Protein AF-A0AAV2BES2-F1 (afdb_monomer)

Foldseek 3Di:
DPVPVVVLLPPFDADPDQAFQAWKWFDDDPDATFIWTFHACVLQQHPGAPVQWTWTQGFQVRDIDIGGSSRIGHCLRCVVSRVVPDDDPSRLRRVLVSLVSLCVLQVNDDDDSVVSVVCSVVSVPPGDPVSSVDNDDDPVSSVSSVVNNVQNVCPPDDPDCDPVNLQCLQVVLPQLVCCLVVVDPQAQAALQVSDNVADFPAAQLWWGHTHHPVQLVLCLVQCCCADLVRAGQAANRNSHGGDWDTQPDPPDRHTHDPSSCCRQANPVVSVVQVVDPNHHDPVRDPDCDHHNTGTDPCSLVSVVVSNDDPDDDDDCDDRPPPPDDDPDDDDDPDPPPVPPPVRDDD

pLDDT: mean 77.58, std 15.98, range [32.12, 96.06]

Secondary structure (DSSP, 8-state):
--TTHHHHTTSPPBPS---TT-EEEE--TTSPPEEEEEE-HHHHT-PPPPTTEEEEEETTT--EEEEEGGGEEETGGGHHHHHTT---HHHHHHHHHHHHHHHHHTT---SSHHHHHHHHHTTSTTS-HHHHT--PPPHHHHHHHHHHHHHHTTSSS-----HHHHHHHHHH-HHHHHHHTTSS-GGGSBTTT--SSS-EEEE-SSBS-EEEHHHHHHHHHHTT-B-TTSSBSS-TTT---SSEEE---TT---EEEHHHHHHHH-HHHHHHHHH-SS---TTTSS-S-BTTB-B-TTHHHHHHHHTS-TT--S--PPP------PPP----SS-S-TTSGGGS--

Organism: NCBI:txid280406

Solvent-accessible surface area (backbone atoms only — not comparable to full-atom values): 20446 Å² total; per-residue (Å²): 134,66,74,63,66,67,53,55,79,76,70,65,59,74,52,90,74,90,49,44,30,29,52,26,31,36,52,58,90,91,52,70,77,40,44,27,33,30,43,49,33,86,54,44,49,50,72,78,58,58,93,69,38,37,38,34,36,33,44,73,77,72,45,74,46,83,44,50,56,90,40,41,29,35,33,78,89,35,36,63,77,60,54,80,69,70,84,52,73,61,62,49,49,9,48,48,56,54,46,52,54,48,27,61,58,60,70,54,84,72,94,48,75,66,51,55,53,51,41,50,66,67,67,46,68,100,52,64,73,70,45,65,63,38,56,68,68,53,68,74,56,50,57,51,24,50,57,45,20,77,64,39,77,55,77,73,94,56,98,58,80,48,70,68,58,37,48,47,60,42,68,67,40,58,53,60,45,35,32,75,72,65,78,39,59,54,58,64,24,18,67,46,80,56,43,49,96,52,68,64,74,50,61,44,43,57,33,67,19,11,19,25,61,72,52,46,53,42,32,72,73,28,73,80,38,60,43,98,85,60,32,37,56,22,15,76,74,49,30,48,65,76,74,60,54,65,32,63,46,90,93,48,40,55,18,36,32,60,64,60,41,24,64,34,48,28,50,67,54,43,52,52,52,74,73,39,83,84,34,63,42,68,87,75,38,97,49,78,42,52,75,66,42,31,53,46,93,63,22,70,65,33,44,57,61,72,69,54,66,100,78,68,77,93,65,91,68,76,79,80,70,90,61,79,90,66,87,84,86,81,86,77,92,67,88,83,62,82,83,64,70,88,73,66,82,129

Sequence (346 aa):
MSSKKMKIDKCLKPLQQASAGTIVWGKLGSYQWWPGIIIRSTDCGQPEAKFGNLWLFWFGDHKISEISRKKIVGFTLNFLQMYDGISGKNLRKAVFEALEILACRCSYHFEKVEALISWAKTGFQDSDEALFSSTDMPTSVLKHLECLQNSSTKASDSDDVGSDSAIQIFNSNVPLKMVREGSLKIQDVCIACYENEVQIVDFHPLCNGGLCLECKERLQENMFAYGNDGKNMCCSICAKPGSLIICDSKNCHRSFCNYCIILLLGPDEKKKIIETNPWYCFFCSSNDGCGLLRIKKDWEDRIITFFQPSKVDELDLPILDFVVKKPLRVLSLFDGIGTDFNTLPH

Nearest PDB structures (foldseek):
  4qbr-assembly2_C  TM=9.464E-01  e=8.154E-13  Homo sapiens
  4qbq-assembly1_C  TM=9.511E-01  e=6.062E-12  Homo sapiens
  4qbs-assembly1_A  TM=9.551E-01  e=7.576E-12  Homo sapiens
  8eii-assembly1_B  TM=9.008E-01  e=2.536E-10  Homo sapiens
  8eii-assembly1_A  TM=7.723E-01  e=1.021E-09  Homo sapiens

InterPro domains:
  IPR000313 PWWP domain [PF00855] (21-100)
  IPR000313 PWWP domain [PS50812] (20-78)
  IPR000313 PWWP domain [SM00293] (18-76)
  IPR011011 Zinc finger, FYVE/PHD-type [SSF57903] (229-296)
  IPR013083 Zinc finger, RING/FYVE/PHD-type [G3DSA:3.30.40.10] (227-289)
  IPR025766 ADD domain [PS51533] (178-312)
  IPR040552 DNMT3, cysteine rich ADD domain, GATA1-like zinc finger [PF17980] (179-226)
  IPR049554 DNMT3, ADD domain, PHD zinc finger [PF21255] (235-284)
  IPR050390 DNA Cytosine-5 Methyltransferase [PTHR23068] (17-339)

Radius of gyration: 23.1 Å; Cα contacts (8 Å, |Δi|>4): 469; chains: 1; bounding box: 60×47×54 Å

Structure (mmCIF, N/CA/C/O backbone):
data_AF-A0AAV2BES2-F1
#
_entry.id   AF-A0AAV2BES2-F1
#
loop_
_atom_site.group_PDB
_atom_site.id
_atom_site.type_symbol
_atom_site.label_atom_id
_atom_site.label_alt_id
_atom_site.label_comp_id
_atom_site.label_asym_id
_atom_site.label_entity_id
_atom_site.label_seq_id
_atom_site.pdbx_PDB_ins_code
_atom_site.Cartn_x
_atom_site.Cartn_y
_atom_site.Cartn_z
_atom_site.occupancy
_atom_site.B_iso_or_equiv
_atom_site.auth_seq_id
_atom_site.auth_comp_id
_atom_site.auth_asym_id
_atom_site.auth_atom_id
_atom_site.pdbx_PDB_model_num
ATOM 1 N N . MET A 1 1 ? 3.441 -22.993 -29.302 1.00 37.59 1 MET A N 1
ATOM 2 C CA . MET A 1 1 ? 3.942 -21.958 -28.358 1.00 37.59 1 MET A CA 1
ATOM 3 C C . MET A 1 1 ? 5.119 -22.411 -27.464 1.00 37.59 1 MET A C 1
ATOM 5 O O . MET A 1 1 ? 5.525 -21.642 -26.603 1.00 37.59 1 MET A O 1
ATOM 9 N N . SER A 1 2 ? 5.738 -23.587 -27.682 1.00 43.66 2 SER A N 1
ATOM 10 C CA . SER A 1 2 ? 6.748 -24.154 -26.755 1.00 43.66 2 SER A CA 1
ATOM 11 C C . SER A 1 2 ? 8.222 -23.822 -27.095 1.00 43.66 2 SER A C 1
ATOM 13 O O . SER A 1 2 ? 9.042 -23.632 -26.203 1.00 43.66 2 SER A O 1
ATOM 15 N N . SER A 1 3 ? 8.583 -23.631 -28.373 1.00 32.12 3 SER A N 1
ATOM 16 C CA . SER A 1 3 ? 10.003 -23.494 -28.770 1.00 32.12 3 SER A CA 1
ATOM 17 C C . SER A 1 3 ? 10.650 -22.117 -28.559 1.00 32.12 3 SER A C 1
ATOM 19 O O . SER A 1 3 ? 11.875 -22.038 -28.555 1.00 32.12 3 SER A O 1
ATOM 21 N N . LYS A 1 4 ? 9.880 -21.027 -28.388 1.00 42.38 4 LYS A N 1
ATOM 22 C CA . LYS A 1 4 ? 10.446 -19.684 -28.119 1.00 42.38 4 LYS A CA 1
ATOM 23 C C . LYS A 1 4 ? 10.804 -19.488 -26.639 1.00 42.38 4 LYS A C 1
ATOM 25 O O . LYS A 1 4 ? 11.897 -19.015 -26.353 1.00 42.38 4 LYS A O 1
ATOM 30 N N . LYS A 1 5 ? 9.945 -19.935 -25.709 1.00 44.00 5 LYS A N 1
ATOM 31 C CA . LYS A 1 5 ? 10.203 -19.881 -24.253 1.00 44.00 5 LYS A CA 1
ATOM 32 C C . LYS A 1 5 ? 11.473 -20.649 -23.868 1.00 44.00 5 LYS A C 1
ATOM 34 O O . LYS A 1 5 ? 12.282 -20.140 -23.109 1.00 44.00 5 LYS A O 1
ATOM 39 N N . MET A 1 6 ? 11.687 -21.822 -24.468 1.00 34.09 6 MET A N 1
ATOM 40 C CA . MET A 1 6 ? 12.841 -22.683 -24.178 1.00 34.09 6 MET A CA 1
ATOM 41 C C . MET A 1 6 ? 14.177 -22.165 -24.753 1.00 34.09 6 MET A C 1
ATOM 43 O O . MET A 1 6 ? 15.237 -22.634 -24.347 1.00 34.09 6 MET A O 1
ATOM 47 N N . LYS A 1 7 ? 14.147 -21.213 -25.701 1.00 40.28 7 LYS A N 1
ATOM 48 C CA . LYS A 1 7 ? 15.356 -20.596 -26.279 1.00 40.28 7 LYS A CA 1
ATOM 49 C C . LYS A 1 7 ? 15.869 -19.398 -25.474 1.00 40.28 7 LYS A C 1
ATOM 51 O O . LYS A 1 7 ? 17.064 -19.140 -25.518 1.00 40.28 7 LYS A O 1
ATOM 56 N N . ILE A 1 8 ? 15.004 -18.695 -24.736 1.00 50.94 8 ILE A N 1
ATOM 57 C CA . ILE A 1 8 ? 15.392 -17.496 -23.970 1.00 50.94 8 ILE A CA 1
ATOM 58 C C . ILE A 1 8 ? 16.303 -17.871 -22.792 1.00 50.94 8 ILE A C 1
ATOM 60 O O . ILE A 1 8 ? 17.348 -17.253 -22.612 1.00 50.94 8 ILE A O 1
ATOM 64 N N . ASP A 1 9 ? 15.988 -18.949 -22.070 1.00 51.34 9 ASP A N 1
ATOM 65 C CA . ASP A 1 9 ? 16.745 -19.355 -20.876 1.00 51.34 9 ASP A CA 1
ATOM 66 C C . ASP A 1 9 ? 18.180 -19.858 -21.173 1.00 51.34 9 ASP A C 1
ATOM 68 O O . ASP A 1 9 ? 18.982 -19.983 -20.253 1.00 51.34 9 ASP A O 1
ATOM 72 N N . LYS A 1 10 ? 18.546 -20.126 -22.441 1.00 51.03 10 LYS A N 1
ATOM 73 C CA . LYS A 1 10 ? 19.882 -20.640 -22.824 1.00 51.03 10 LYS A CA 1
ATOM 74 C C . LYS A 1 10 ? 20.933 -19.567 -23.151 1.00 51.03 10 LYS A C 1
ATOM 76 O O . LYS A 1 10 ? 22.097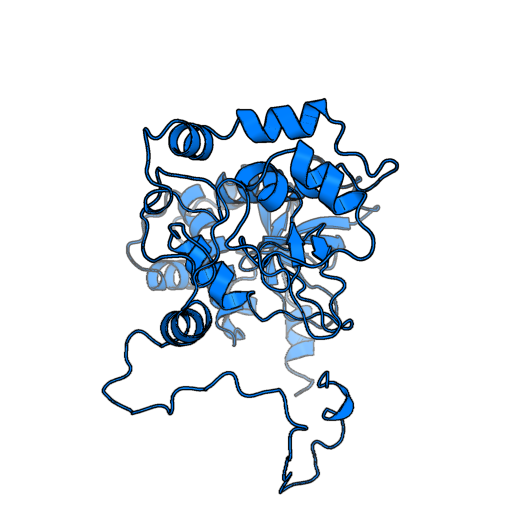 -19.925 -23.300 1.00 51.03 10 LYS A O 1
ATOM 81 N N . CYS A 1 11 ? 20.561 -18.289 -23.255 1.00 60.34 11 CYS A N 1
ATOM 82 C CA . CYS A 1 11 ? 21.488 -17.205 -23.631 1.00 60.34 11 CYS A CA 1
ATOM 83 C C . CYS A 1 11 ? 21.616 -16.083 -22.589 1.00 60.34 11 CYS A C 1
ATOM 85 O O . CYS A 1 11 ? 22.309 -15.102 -22.849 1.00 60.34 11 CYS A O 1
ATOM 87 N N . LEU A 1 12 ? 20.976 -16.218 -21.422 1.00 70.44 12 LEU A N 1
ATOM 88 C CA . LEU A 1 12 ? 21.045 -15.195 -20.382 1.00 70.44 12 LEU A CA 1
ATOM 89 C C . LEU A 1 12 ? 22.443 -15.149 -19.761 1.00 70.44 12 LEU A C 1
ATOM 91 O O . LEU A 1 12 ? 23.002 -16.175 -19.361 1.00 70.44 12 LEU A O 1
ATOM 95 N N . LYS A 1 13 ? 22.999 -13.943 -19.658 1.00 73.06 13 LYS A N 1
ATOM 96 C CA . LYS A 1 13 ? 24.305 -13.720 -19.038 1.00 73.06 13 LYS A CA 1
ATOM 97 C C . LYS A 1 13 ? 24.164 -13.804 -17.512 1.00 73.06 13 LYS A C 1
ATOM 99 O O . LYS A 1 13 ? 23.325 -13.083 -16.953 1.00 73.06 13 LYS A O 1
ATOM 104 N N . PRO A 1 14 ? 24.956 -14.658 -16.834 1.00 71.19 14 PRO A N 1
ATOM 105 C CA . PRO A 1 14 ? 24.901 -14.789 -15.386 1.00 71.19 14 PRO A CA 1
ATOM 106 C C . PRO A 1 14 ? 25.355 -13.495 -14.712 1.00 71.19 14 PRO A C 1
ATOM 108 O O . PRO A 1 14 ? 26.163 -12.737 -15.250 1.00 71.19 14 PRO A O 1
ATOM 111 N N . LEU A 1 15 ? 24.830 -13.250 -13.515 1.00 73.75 15 LEU A N 1
ATOM 112 C CA . LEU A 1 15 ? 25.245 -12.126 -12.688 1.00 73.75 15 LEU A CA 1
ATOM 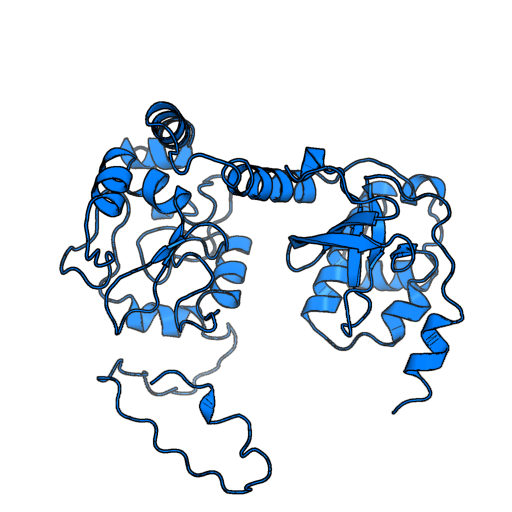113 C C . LEU A 1 15 ? 26.646 -12.398 -12.112 1.00 73.75 15 LEU A C 1
ATOM 115 O O . LEU A 1 15 ? 26.840 -13.409 -11.440 1.00 73.75 15 LEU A O 1
ATOM 119 N N . GLN A 1 16 ? 27.610 -11.512 -12.379 1.00 63.41 16 GLN A N 1
ATOM 120 C CA . GLN A 1 16 ? 28.998 -11.680 -11.919 1.00 63.41 16 GLN A CA 1
ATOM 121 C C . GLN A 1 16 ? 29.147 -11.439 -10.410 1.00 63.41 16 GLN A C 1
ATOM 123 O O . GLN A 1 16 ? 29.858 -12.182 -9.738 1.00 63.41 16 GLN A O 1
ATOM 128 N N . GLN A 1 17 ? 28.431 -10.450 -9.864 1.00 68.19 17 GLN A N 1
ATOM 129 C CA . GLN A 1 17 ? 28.417 -10.139 -8.437 1.00 68.19 17 GLN A CA 1
ATOM 130 C C . GLN A 1 17 ? 26.985 -9.849 -7.982 1.00 68.19 17 GLN A C 1
ATOM 132 O O . GLN A 1 17 ? 26.287 -9.028 -8.568 1.00 68.19 17 GLN A O 1
ATOM 137 N N . ALA A 1 18 ? 26.534 -10.574 -6.958 1.00 73.56 18 ALA A N 1
ATOM 138 C CA . ALA A 1 18 ? 25.181 -10.488 -6.418 1.00 73.56 18 ALA A CA 1
ATOM 139 C C . ALA A 1 18 ? 25.242 -9.947 -4.984 1.00 73.56 18 ALA A C 1
ATOM 141 O O . ALA A 1 18 ? 25.317 -10.729 -4.029 1.00 73.56 18 ALA A O 1
ATOM 142 N N . SER A 1 19 ? 25.275 -8.622 -4.850 1.00 83.00 19 SER A N 1
ATOM 143 C CA . SER A 1 19 ? 25.266 -7.901 -3.573 1.00 83.00 19 SER A CA 1
ATOM 144 C C . SER A 1 19 ? 23.930 -7.187 -3.365 1.00 83.00 19 SER A C 1
ATOM 146 O O . SER A 1 19 ? 23.157 -6.983 -4.299 1.00 83.00 19 SER A O 1
ATOM 148 N N . ALA A 1 20 ? 23.631 -6.825 -2.116 1.00 86.44 20 ALA A N 1
ATOM 149 C CA . ALA A 1 20 ? 22.490 -5.961 -1.836 1.00 86.44 20 ALA A CA 1
ATOM 150 C C . ALA A 1 20 ? 22.641 -4.625 -2.583 1.00 86.44 20 ALA A C 1
ATOM 152 O O . ALA A 1 20 ? 23.752 -4.108 -2.704 1.00 86.44 20 ALA A O 1
ATOM 153 N N . GLY A 1 21 ? 21.536 -4.107 -3.114 1.00 85.88 21 GLY A N 1
ATOM 154 C CA . GLY A 1 21 ? 21.512 -2.945 -4.000 1.00 85.88 21 GLY A CA 1
ATOM 155 C C . GLY A 1 21 ? 21.619 -3.286 -5.489 1.00 85.88 21 GLY A C 1
ATOM 156 O O . GLY A 1 21 ? 21.276 -2.451 -6.328 1.00 85.88 21 GLY A O 1
ATOM 157 N N . THR A 1 22 ? 22.020 -4.501 -5.873 1.00 89.81 22 THR A N 1
ATOM 158 C CA . THR A 1 22 ? 22.102 -4.861 -7.297 1.00 89.81 22 THR A CA 1
ATOM 159 C C . THR A 1 22 ? 20.713 -5.076 -7.902 1.00 89.81 22 THR A C 1
ATOM 161 O O . THR A 1 22 ? 19.907 -5.850 -7.379 1.00 89.81 22 THR A O 1
ATOM 164 N N . ILE A 1 23 ? 20.454 -4.423 -9.038 1.00 92.25 23 ILE A N 1
ATOM 165 C CA . ILE A 1 23 ? 19.215 -4.570 -9.813 1.00 92.25 23 ILE A CA 1
ATOM 166 C C . ILE A 1 23 ? 19.335 -5.767 -10.758 1.00 92.25 23 ILE A C 1
ATOM 168 O O . ILE A 1 23 ? 20.320 -5.927 -11.486 1.00 92.25 23 ILE A O 1
ATOM 172 N N . VAL A 1 24 ? 18.322 -6.628 -10.747 1.00 93.25 24 VAL A N 1
ATOM 173 C CA . VAL A 1 24 ? 18.349 -7.939 -11.399 1.00 93.25 24 VAL A CA 1
ATOM 174 C C . VAL A 1 24 ? 17.001 -8.306 -12.009 1.00 93.25 24 VAL A C 1
ATOM 176 O O . VAL A 1 24 ? 15.964 -7.742 -11.670 1.00 93.25 24 VAL A O 1
ATOM 179 N N . TRP A 1 25 ? 17.010 -9.312 -12.878 1.00 93.19 25 TRP A N 1
ATOM 180 C CA . TRP A 1 25 ? 15.812 -10.068 -13.227 1.00 93.19 25 TRP A CA 1
ATOM 181 C C . TRP A 1 25 ? 15.746 -11.331 -12.377 1.00 93.19 25 TRP A C 1
ATOM 183 O O . TRP A 1 25 ? 16.717 -12.087 -12.318 1.00 93.19 25 TRP A O 1
ATOM 193 N N . GLY A 1 26 ? 14.596 -11.586 -11.760 1.00 92.88 26 GLY A N 1
ATOM 194 C CA . GLY A 1 26 ? 14.311 -12.801 -11.004 1.00 92.88 26 GLY A CA 1
ATOM 195 C C . GLY A 1 26 ? 13.247 -13.668 -11.677 1.00 92.88 26 GLY A C 1
ATOM 196 O O . GLY A 1 26 ? 12.336 -13.170 -12.343 1.00 92.88 26 GLY A O 1
ATOM 197 N N . LYS A 1 27 ? 13.351 -14.985 -11.485 1.00 90.88 27 LYS A N 1
ATOM 198 C CA . LYS A 1 27 ? 12.388 -15.980 -11.974 1.00 90.88 27 LYS A CA 1
ATOM 199 C C . LYS A 1 27 ? 11.753 -16.745 -10.814 1.00 90.88 27 LYS A C 1
ATOM 201 O O . LYS A 1 27 ? 12.379 -17.634 -10.232 1.00 90.88 27 LYS A O 1
ATOM 206 N N . LEU A 1 28 ? 10.487 -16.460 -10.515 1.00 85.19 28 LEU A N 1
ATOM 207 C CA . LEU A 1 28 ? 9.720 -17.194 -9.505 1.00 85.19 28 LEU A CA 1
ATOM 208 C C . LEU A 1 28 ? 8.770 -18.197 -10.178 1.00 85.19 28 LEU A C 1
ATOM 210 O O . LEU A 1 28 ? 7.949 -17.823 -11.006 1.00 85.19 28 LEU A O 1
ATOM 214 N N . GLY A 1 29 ? 8.882 -19.485 -9.840 1.00 81.56 29 GLY A N 1
ATOM 215 C CA . GLY A 1 29 ? 8.001 -20.537 -10.370 1.00 81.56 29 GLY A CA 1
ATOM 216 C C . GLY A 1 29 ? 7.871 -20.547 -11.903 1.00 81.56 29 GLY A C 1
ATOM 217 O O . GLY A 1 29 ? 8.870 -20.525 -12.625 1.00 81.56 29 GLY A O 1
ATOM 218 N N . SER A 1 30 ? 6.627 -20.600 -12.387 1.00 78.06 30 SER A N 1
ATOM 219 C CA . SER A 1 30 ? 6.257 -20.552 -13.811 1.00 78.06 30 SER A CA 1
ATOM 220 C C . SER A 1 30 ? 5.993 -19.133 -14.335 1.00 78.06 30 SER A C 1
ATOM 222 O O . SER A 1 30 ? 5.745 -18.967 -15.536 1.00 78.06 30 SER A O 1
ATOM 224 N N . TYR A 1 31 ? 6.069 -18.114 -13.469 1.00 79.19 31 TYR A N 1
ATOM 225 C CA . TYR A 1 31 ? 5.851 -16.716 -13.836 1.00 79.19 31 TYR A CA 1
ATOM 226 C C . TYR A 1 31 ? 6.923 -16.223 -14.814 1.00 79.19 31 TYR A C 1
ATOM 228 O O . TYR A 1 31 ? 7.985 -16.829 -14.980 1.00 79.19 31 TYR A O 1
ATOM 236 N N . GLN A 1 32 ? 6.638 -15.133 -15.525 1.00 86.50 32 GLN A N 1
ATOM 237 C CA . GLN A 1 32 ? 7.628 -14.475 -16.381 1.00 86.50 32 GLN A CA 1
ATOM 238 C C . GLN A 1 32 ? 8.793 -13.905 -15.558 1.00 86.50 32 GLN A C 1
ATOM 240 O O . GLN A 1 32 ? 8.680 -13.750 -14.345 1.00 86.50 32 GLN A O 1
ATOM 245 N N . TRP A 1 33 ? 9.924 -13.643 -16.215 1.00 90.56 33 TRP A N 1
ATOM 246 C CA . TRP A 1 33 ? 11.032 -12.937 -15.572 1.00 90.56 33 TRP A CA 1
ATOM 247 C C . TRP A 1 33 ? 10.566 -11.537 -15.157 1.00 90.56 33 TRP A C 1
ATOM 249 O O . TRP A 1 33 ? 9.878 -10.866 -15.928 1.00 90.56 33 TRP A O 1
ATOM 259 N N . TRP A 1 34 ? 10.908 -11.128 -13.939 1.00 93.00 34 TRP A N 1
ATOM 260 C CA . TRP A 1 34 ? 10.429 -9.884 -13.337 1.00 93.00 34 TRP A CA 1
ATOM 261 C C . TRP A 1 34 ? 11.596 -9.093 -12.737 1.00 93.00 34 TRP A C 1
ATOM 263 O O . TRP A 1 34 ? 12.533 -9.721 -12.234 1.00 93.00 34 TRP A O 1
ATOM 273 N N . PRO A 1 35 ? 11.602 -7.752 -12.811 1.00 94.56 35 PRO A N 1
ATOM 274 C CA . PRO A 1 35 ? 12.710 -6.968 -12.293 1.00 94.56 35 PRO A CA 1
ATOM 275 C C . PRO A 1 35 ? 12.615 -6.790 -10.774 1.00 94.56 35 PRO A C 1
ATOM 277 O O . PRO A 1 35 ? 11.530 -6.677 -10.201 1.00 94.56 35 PRO A O 1
ATOM 280 N N . GLY A 1 36 ? 13.764 -6.750 -10.115 1.00 95.00 36 GLY A N 1
ATOM 281 C CA . GLY A 1 36 ? 13.856 -6.541 -8.678 1.00 95.00 36 GLY A CA 1
ATOM 282 C C . GLY A 1 36 ? 15.236 -6.063 -8.251 1.00 95.00 36 GLY A C 1
ATOM 283 O O . GLY A 1 36 ? 16.149 -5.945 -9.070 1.00 95.00 36 GLY A O 1
ATOM 284 N N . ILE A 1 37 ? 15.391 -5.814 -6.958 1.00 93.62 37 ILE A N 1
ATOM 285 C CA . ILE A 1 37 ? 16.652 -5.414 -6.332 1.00 93.62 37 ILE A CA 1
ATOM 286 C C . ILE A 1 37 ? 16.985 -6.365 -5.190 1.00 93.62 37 ILE A C 1
ATOM 288 O O . ILE A 1 37 ? 16.116 -6.750 -4.403 1.00 93.62 37 ILE A O 1
ATOM 292 N N . ILE A 1 38 ? 18.241 -6.803 -5.132 1.00 92.56 38 ILE A N 1
ATOM 293 C CA . ILE A 1 38 ? 18.718 -7.682 -4.063 1.00 92.56 38 ILE A CA 1
ATOM 294 C C . ILE A 1 38 ? 18.757 -6.875 -2.765 1.00 92.56 38 ILE A C 1
ATOM 296 O O . ILE A 1 38 ? 19.278 -5.761 -2.738 1.00 92.56 38 ILE A O 1
ATOM 300 N N . ILE A 1 39 ? 18.246 -7.455 -1.686 1.00 91.88 39 ILE A N 1
ATOM 301 C CA . ILE A 1 39 ? 18.193 -6.834 -0.357 1.00 91.88 39 ILE A CA 1
ATOM 302 C C . ILE A 1 39 ? 18.870 -7.743 0.670 1.00 91.88 39 ILE A C 1
ATOM 304 O O . ILE A 1 39 ? 19.023 -8.950 0.440 1.00 91.88 39 ILE A O 1
ATOM 308 N N . ARG A 1 40 ? 19.283 -7.191 1.813 1.00 82.69 40 ARG A N 1
ATOM 309 C CA . ARG A 1 40 ? 19.752 -8.004 2.942 1.00 82.69 40 ARG A CA 1
ATOM 310 C C . ARG A 1 40 ? 18.562 -8.517 3.748 1.00 82.69 40 ARG A C 1
ATOM 312 O O . ARG A 1 40 ? 17.515 -7.879 3.808 1.00 82.69 40 ARG A O 1
ATOM 319 N N . SER A 1 41 ? 18.759 -9.638 4.438 1.00 77.38 41 SER A N 1
ATOM 320 C CA . SER A 1 41 ? 17.816 -10.139 5.449 1.00 77.38 41 SER A CA 1
ATOM 321 C C . SER A 1 41 ? 17.526 -9.082 6.523 1.00 77.38 41 SER A C 1
ATOM 323 O O . SER A 1 41 ? 16.377 -8.882 6.910 1.00 77.38 41 SER A O 1
ATOM 325 N N . THR A 1 42 ? 18.558 -8.331 6.923 1.00 77.19 42 THR A N 1
ATOM 326 C CA . THR A 1 42 ? 18.474 -7.201 7.859 1.00 77.19 42 THR A CA 1
ATOM 327 C C . THR A 1 42 ? 17.706 -6.005 7.327 1.00 77.19 42 THR A C 1
ATOM 329 O O . THR A 1 42 ? 17.335 -5.164 8.131 1.00 77.19 42 THR A O 1
ATOM 332 N N . ASP A 1 43 ? 17.485 -5.901 6.014 1.00 76.25 43 ASP A N 1
ATOM 333 C CA . ASP A 1 43 ? 16.724 -4.800 5.422 1.00 76.25 43 ASP A CA 1
ATOM 334 C C . ASP A 1 43 ? 15.227 -5.145 5.412 1.00 76.25 43 ASP A C 1
ATOM 336 O O . ASP A 1 43 ? 14.398 -4.268 5.592 1.00 76.25 43 ASP A O 1
ATOM 340 N N . CYS A 1 44 ? 14.849 -6.427 5.312 1.00 73.50 44 CYS A N 1
ATOM 341 C CA . CYS A 1 44 ? 13.448 -6.878 5.321 1.00 73.50 44 CYS A CA 1
ATOM 342 C C . CYS A 1 44 ? 12.982 -7.568 6.611 1.00 73.50 44 CYS A C 1
ATOM 344 O O . CYS A 1 44 ? 11.813 -7.942 6.708 1.00 73.50 44 CYS A O 1
ATOM 346 N N . GLY A 1 45 ? 13.857 -7.712 7.613 1.00 71.44 45 GLY A N 1
ATOM 347 C CA . GLY A 1 45 ? 13.495 -8.267 8.925 1.00 71.44 45 GLY A CA 1
ATOM 348 C C . GLY A 1 45 ? 13.174 -9.755 8.844 1.00 71.44 45 GLY A C 1
ATOM 349 O O . GLY A 1 45 ? 12.340 -10.260 9.590 1.00 71.44 45 GLY A O 1
ATOM 350 N N . GLN A 1 46 ? 13.800 -10.432 7.885 1.00 76.38 46 GLN A N 1
ATOM 351 C CA . GLN A 1 46 ? 13.660 -11.857 7.632 1.00 76.38 46 GLN A CA 1
ATOM 352 C C . GLN A 1 46 ? 14.901 -12.600 8.143 1.00 76.38 46 GLN A C 1
ATOM 354 O O . GLN A 1 46 ? 15.960 -11.983 8.293 1.00 76.38 46 GLN A O 1
ATOM 359 N N . PRO A 1 47 ? 14.824 -13.920 8.384 1.00 73.88 47 PRO A N 1
ATOM 360 C CA . PRO A 1 47 ? 16.010 -14.717 8.670 1.00 73.88 47 PRO A CA 1
ATOM 361 C C . PRO A 1 47 ? 16.997 -14.693 7.494 1.00 73.88 47 PRO A C 1
ATOM 363 O O . PRO A 1 47 ? 16.657 -14.337 6.358 1.00 73.88 47 PRO A O 1
ATOM 366 N N . GLU A 1 48 ? 18.242 -15.090 7.761 1.00 75.56 48 GLU A N 1
ATOM 367 C CA . GLU A 1 48 ? 19.225 -15.280 6.697 1.00 75.56 48 GLU A CA 1
ATOM 368 C C . GLU A 1 48 ? 18.674 -16.222 5.621 1.00 75.56 48 GLU A C 1
ATOM 370 O O . GLU A 1 48 ? 18.061 -17.251 5.913 1.00 75.56 48 GLU A O 1
ATOM 375 N N . ALA A 1 49 ? 18.869 -15.842 4.356 1.00 79.00 49 ALA A N 1
ATOM 376 C CA . ALA A 1 49 ? 18.437 -16.665 3.238 1.00 79.00 49 ALA A CA 1
ATOM 377 C C . ALA A 1 49 ? 19.147 -18.025 3.286 1.00 79.00 49 ALA A C 1
ATOM 379 O O . ALA A 1 49 ? 20.317 -18.120 3.673 1.00 79.00 49 ALA A O 1
ATOM 380 N N . LYS A 1 50 ? 18.465 -19.084 2.840 1.00 77.81 50 LYS A N 1
ATOM 381 C CA . LYS A 1 50 ? 19.054 -20.425 2.787 1.00 77.81 50 LYS A CA 1
ATOM 382 C C . LYS A 1 50 ? 20.304 -20.412 1.917 1.00 77.81 50 LYS A C 1
ATOM 384 O O . LYS A 1 50 ? 20.444 -19.611 0.991 1.00 77.81 50 LYS A O 1
ATOM 389 N N . PHE A 1 51 ? 21.205 -21.354 2.179 1.00 72.31 51 PHE A N 1
ATOM 390 C CA . PHE A 1 51 ? 22.439 -21.478 1.414 1.00 72.31 51 PHE A CA 1
ATOM 391 C C . PHE A 1 51 ? 22.164 -21.515 -0.102 1.00 72.31 51 PHE A C 1
ATOM 393 O O . PHE A 1 51 ? 21.398 -22.342 -0.596 1.00 72.31 51 PHE A O 1
ATOM 400 N N . GLY A 1 52 ? 22.788 -20.595 -0.844 1.00 73.81 52 GLY A N 1
ATOM 401 C CA . GLY A 1 52 ? 22.595 -20.448 -2.292 1.00 73.81 52 GLY A CA 1
ATOM 402 C C . GLY A 1 52 ? 21.386 -19.601 -2.723 1.00 73.81 52 GLY A C 1
ATOM 403 O O . GLY A 1 52 ? 21.191 -19.411 -3.930 1.00 73.81 52 GLY A O 1
ATOM 404 N N . ASN A 1 53 ? 20.622 -19.050 -1.778 1.00 84.69 53 ASN A N 1
ATOM 405 C CA . ASN A 1 53 ? 19.520 -18.122 -2.020 1.00 84.69 53 ASN A CA 1
ATOM 406 C C . ASN A 1 53 ? 19.881 -16.682 -1.621 1.00 84.69 53 ASN A C 1
ATOM 408 O O . ASN A 1 53 ? 20.952 -16.410 -1.069 1.00 84.69 53 ASN A O 1
ATOM 412 N N . LEU A 1 54 ? 18.991 -15.760 -1.981 1.00 89.06 54 LEU A N 1
ATOM 413 C CA . LEU A 1 54 ? 19.035 -14.331 -1.693 1.00 89.06 54 LEU A CA 1
ATOM 414 C C . LEU A 1 54 ? 17.616 -13.810 -1.455 1.00 89.06 54 LEU A C 1
ATOM 416 O O . LEU A 1 54 ? 16.652 -14.374 -1.978 1.00 89.06 54 LEU A O 1
ATOM 420 N N . TRP A 1 55 ? 17.507 -12.706 -0.723 1.00 91.00 55 TRP A N 1
ATOM 421 C CA . TRP A 1 55 ? 16.273 -11.936 -0.641 1.00 91.00 55 TRP A CA 1
ATOM 422 C C . TRP A 1 55 ? 16.192 -10.953 -1.806 1.00 91.00 55 TRP A C 1
ATOM 424 O O . TRP A 1 55 ? 17.157 -10.250 -2.117 1.00 91.00 55 TRP A O 1
ATOM 434 N N . LEU A 1 56 ? 15.033 -10.921 -2.456 1.00 93.81 56 LEU A N 1
ATOM 435 C CA . LEU A 1 56 ? 14.758 -10.053 -3.590 1.00 93.81 56 LEU A CA 1
ATOM 436 C C . LEU A 1 56 ? 13.499 -9.235 -3.313 1.00 93.81 56 LEU A C 1
ATOM 438 O O . LEU A 1 56 ? 12.465 -9.808 -2.972 1.00 93.81 56 LEU A O 1
ATOM 442 N N . PHE A 1 57 ? 13.597 -7.920 -3.481 1.00 93.62 57 PHE A N 1
ATOM 443 C CA . PHE A 1 57 ? 12.457 -7.010 -3.536 1.00 93.62 57 PHE A CA 1
ATOM 444 C C . PHE A 1 57 ? 12.010 -6.857 -4.991 1.00 93.62 57 PHE A C 1
ATOM 446 O O . PHE A 1 57 ? 12.833 -6.558 -5.859 1.00 93.62 57 PHE A O 1
ATOM 453 N N . TRP A 1 58 ? 10.729 -7.076 -5.266 1.00 93.69 58 TRP A N 1
ATOM 454 C CA . TRP A 1 58 ? 10.155 -6.991 -6.606 1.00 93.69 58 TRP A CA 1
ATOM 455 C C . TRP A 1 58 ? 9.637 -5.582 -6.885 1.00 93.69 58 TRP A C 1
ATOM 457 O O . TRP A 1 58 ? 8.878 -5.017 -6.099 1.00 93.69 58 TRP A O 1
ATOM 467 N N . PHE A 1 59 ? 10.024 -5.019 -8.028 1.00 91.06 59 PHE A N 1
ATOM 468 C CA . PHE A 1 59 ? 9.504 -3.721 -8.450 1.00 91.06 59 PHE A CA 1
ATOM 469 C C . PHE A 1 59 ? 8.049 -3.827 -8.916 1.00 91.06 59 PHE A C 1
ATOM 471 O O . PHE A 1 59 ? 7.605 -4.875 -9.398 1.00 91.06 59 PHE A O 1
ATOM 478 N N . GLY A 1 60 ? 7.302 -2.736 -8.791 1.00 86.69 60 GLY A N 1
ATOM 479 C CA . GLY A 1 60 ? 5.893 -2.628 -9.160 1.00 86.69 60 GLY A CA 1
ATOM 480 C C . GLY A 1 60 ? 4.903 -3.100 -8.093 1.00 86.69 60 GLY A C 1
ATOM 481 O O . GLY A 1 60 ? 3.917 -2.408 -7.875 1.00 86.69 60 GLY A O 1
ATOM 482 N N . ASP A 1 61 ? 5.129 -4.246 -7.438 1.00 80.19 61 ASP A N 1
ATOM 483 C CA . ASP A 1 61 ? 4.241 -4.743 -6.364 1.00 80.19 61 ASP A CA 1
ATOM 484 C C . ASP A 1 61 ? 4.872 -4.729 -4.963 1.00 80.19 61 ASP A C 1
ATOM 486 O O . ASP A 1 61 ? 4.187 -5.007 -3.975 1.00 80.19 61 ASP A O 1
ATOM 490 N N . HIS A 1 62 ? 6.163 -4.390 -4.881 1.00 86.31 62 HIS A N 1
ATOM 491 C CA . HIS A 1 62 ? 6.923 -4.150 -3.650 1.00 86.31 62 HIS A CA 1
ATOM 492 C C . HIS A 1 62 ? 6.915 -5.321 -2.667 1.00 86.31 62 HIS A C 1
ATOM 494 O O . HIS A 1 62 ? 7.108 -5.151 -1.459 1.00 86.31 62 HIS A O 1
ATOM 500 N N . LYS A 1 63 ? 6.709 -6.537 -3.180 1.00 88.12 63 LYS A N 1
ATOM 501 C CA . LYS A 1 63 ? 6.817 -7.767 -2.395 1.00 88.12 63 LYS A CA 1
ATOM 502 C C . LYS A 1 63 ? 8.270 -8.183 -2.249 1.00 88.12 63 LYS A C 1
ATOM 504 O O . LYS A 1 63 ? 9.124 -7.848 -3.065 1.00 88.12 63 LYS A O 1
ATOM 509 N N . ILE A 1 64 ? 8.535 -9.002 -1.239 1.00 89.88 64 ILE A N 1
ATOM 510 C CA . ILE A 1 64 ? 9.832 -9.651 -1.048 1.00 89.88 64 ILE A CA 1
ATOM 511 C C . ILE A 1 64 ? 9.707 -11.159 -1.241 1.00 89.88 64 ILE A C 1
ATOM 513 O O . ILE A 1 64 ? 8.668 -11.760 -0.963 1.00 89.88 64 ILE A O 1
ATOM 517 N N . SER A 1 65 ? 10.754 -11.801 -1.742 1.00 89.75 65 SER A N 1
ATOM 518 C CA . SER A 1 65 ? 10.808 -13.260 -1.844 1.00 89.75 65 SER A CA 1
ATOM 519 C C . SER A 1 65 ? 12.226 -13.774 -1.671 1.00 89.75 65 SER A C 1
ATOM 521 O O . SER A 1 65 ? 13.185 -13.160 -2.137 1.00 89.75 65 SER A O 1
ATOM 523 N N . GLU A 1 66 ? 12.344 -14.942 -1.048 1.00 90.94 66 GLU A N 1
ATOM 524 C CA . GLU A 1 66 ? 13.582 -15.707 -1.047 1.00 90.94 66 GLU A CA 1
ATOM 525 C C . GLU A 1 66 ? 13.704 -16.459 -2.383 1.00 90.94 66 GLU A C 1
ATOM 527 O O . GLU A 1 66 ? 12.819 -17.230 -2.768 1.00 90.94 66 GLU A O 1
ATOM 532 N N . ILE A 1 67 ? 14.792 -16.236 -3.119 1.00 89.44 67 ILE A N 1
ATOM 533 C CA . ILE A 1 67 ? 14.998 -16.796 -4.458 1.00 89.44 67 ILE A CA 1
ATOM 534 C C . ILE A 1 67 ? 16.414 -17.356 -4.618 1.00 89.44 67 ILE A C 1
ATOM 536 O O . ILE A 1 67 ? 17.395 -16.822 -4.105 1.00 89.44 67 ILE A O 1
ATOM 540 N N . SER A 1 68 ? 16.535 -18.459 -5.358 1.00 85.75 68 SER A N 1
ATOM 541 C CA . SER A 1 68 ? 17.833 -19.065 -5.663 1.00 85.75 68 SER A CA 1
ATOM 542 C C . SER A 1 68 ? 18.663 -18.182 -6.585 1.00 85.75 68 SER A C 1
ATOM 544 O O . SER A 1 68 ? 18.161 -17.722 -7.610 1.00 85.75 68 SER A O 1
ATOM 546 N N . ARG A 1 69 ? 19.967 -18.054 -6.302 1.00 84.75 69 ARG A N 1
ATOM 547 C CA . ARG A 1 69 ? 20.928 -17.327 -7.157 1.00 84.75 69 ARG A CA 1
ATOM 548 C C . ARG A 1 69 ? 20.940 -17.824 -8.606 1.00 84.75 69 ARG A C 1
ATOM 550 O O . ARG A 1 69 ? 21.204 -17.052 -9.514 1.00 84.75 69 ARG A O 1
ATOM 557 N N . LYS A 1 70 ? 20.593 -19.097 -8.839 1.00 85.75 70 LYS A N 1
ATOM 558 C CA . LYS A 1 70 ? 20.475 -19.695 -10.184 1.00 85.75 70 LYS A CA 1
ATOM 559 C C . LYS A 1 70 ? 19.294 -19.151 -10.997 1.00 85.75 70 LYS A C 1
ATOM 561 O O . LYS A 1 70 ? 19.238 -19.360 -12.202 1.00 85.75 70 LYS A O 1
ATOM 566 N N . LYS A 1 71 ? 18.328 -18.510 -10.336 1.00 89.44 71 LYS A N 1
ATOM 567 C CA . LYS A 1 71 ? 17.112 -17.934 -10.927 1.00 89.44 71 LYS A CA 1
ATOM 568 C C . LYS A 1 71 ? 17.177 -16.407 -11.002 1.00 89.44 71 LYS A C 1
ATOM 570 O O . LYS A 1 71 ? 16.137 -15.756 -11.073 1.00 89.44 71 LYS A O 1
ATOM 575 N N . ILE A 1 72 ? 18.386 -15.852 -10.948 1.00 90.62 72 ILE A N 1
ATOM 576 C CA . ILE A 1 72 ? 18.654 -14.420 -11.003 1.00 90.62 72 ILE A CA 1
ATOM 577 C C . ILE A 1 72 ? 19.670 -14.157 -12.111 1.00 90.62 72 ILE A C 1
ATOM 579 O O . ILE A 1 72 ? 20.663 -14.876 -12.229 1.00 90.62 72 ILE A O 1
ATOM 583 N N . VAL A 1 73 ? 19.435 -13.119 -12.909 1.00 90.94 73 VAL A N 1
ATOM 584 C CA . VAL A 1 73 ? 20.368 -12.656 -13.946 1.00 90.94 73 VAL A CA 1
ATOM 585 C C . VAL A 1 73 ? 20.486 -11.134 -13.913 1.00 90.94 73 VAL A C 1
ATOM 587 O O . VAL A 1 73 ? 19.580 -10.448 -13.442 1.00 90.94 73 VAL A O 1
ATOM 590 N N . GLY A 1 74 ? 21.608 -10.589 -14.389 1.00 89.44 74 GLY A N 1
ATOM 591 C CA . GLY A 1 74 ? 21.848 -9.141 -14.356 1.00 89.44 74 GLY A CA 1
ATOM 592 C C . GLY A 1 74 ? 20.820 -8.362 -15.175 1.00 89.44 74 GLY A C 1
ATOM 593 O O . GLY A 1 74 ? 20.439 -8.805 -16.263 1.00 89.44 74 GLY A O 1
ATOM 594 N N . PHE A 1 75 ? 20.364 -7.218 -14.659 1.00 91.25 75 PHE A N 1
ATOM 595 C CA . PHE A 1 75 ? 19.301 -6.449 -15.303 1.00 91.25 75 PHE A CA 1
ATOM 596 C C . PHE A 1 75 ? 19.724 -5.834 -16.636 1.00 91.25 75 PHE A C 1
ATOM 598 O O . PHE A 1 75 ? 19.102 -6.115 -17.661 1.00 91.25 75 PHE A O 1
ATOM 605 N N . THR A 1 76 ? 20.803 -5.049 -16.626 1.00 88.19 76 THR A N 1
ATOM 606 C CA . THR A 1 76 ? 21.296 -4.291 -17.787 1.00 88.19 76 THR A CA 1
ATOM 607 C C . THR A 1 76 ? 21.735 -5.217 -18.921 1.00 88.19 76 THR A C 1
ATOM 609 O O . THR A 1 76 ? 21.245 -5.109 -20.043 1.00 88.19 76 THR A O 1
ATOM 612 N N . LEU A 1 77 ? 22.563 -6.218 -18.600 1.00 84.69 77 LEU A N 1
ATOM 613 C CA . LEU A 1 77 ? 23.114 -7.195 -19.548 1.00 84.69 77 LEU A CA 1
ATOM 614 C C . LEU A 1 77 ? 22.057 -7.993 -20.319 1.00 84.69 77 LEU A C 1
ATOM 616 O O . LEU A 1 77 ? 22.328 -8.456 -21.426 1.00 84.69 77 LEU A O 1
ATOM 620 N N . ASN A 1 78 ? 20.882 -8.191 -19.721 1.00 88.44 78 ASN A N 1
ATOM 621 C CA . ASN A 1 78 ? 19.807 -8.999 -20.291 1.00 88.44 78 ASN A CA 1
ATOM 622 C C . ASN A 1 78 ? 18.581 -8.154 -20.678 1.00 88.44 78 ASN A C 1
ATOM 624 O O . ASN A 1 78 ? 17.565 -8.720 -21.081 1.00 88.44 78 ASN A O 1
ATOM 628 N N . PHE A 1 79 ? 18.659 -6.818 -20.583 1.00 89.62 79 PHE A N 1
ATOM 629 C CA . PHE A 1 79 ? 17.506 -5.929 -20.747 1.00 89.62 79 PHE A CA 1
ATOM 630 C C . PHE A 1 79 ? 16.795 -6.137 -22.084 1.00 89.62 79 PHE A C 1
ATOM 632 O O . PHE A 1 79 ? 15.602 -6.417 -22.096 1.00 89.62 79 PHE A O 1
ATOM 639 N N . LEU A 1 80 ? 17.522 -6.077 -23.206 1.00 86.38 80 LEU A N 1
ATOM 640 C CA . LEU A 1 80 ? 16.940 -6.242 -24.543 1.00 86.38 80 LEU A CA 1
ATOM 641 C C . LEU A 1 80 ? 16.202 -7.576 -24.693 1.00 86.38 80 LEU A C 1
ATOM 643 O O . LEU A 1 80 ? 15.078 -7.614 -25.186 1.00 86.38 80 LEU A O 1
ATOM 647 N N . GLN A 1 81 ? 16.811 -8.663 -24.215 1.00 84.62 81 GLN A N 1
ATOM 648 C CA . GLN A 1 81 ? 16.240 -10.002 -24.316 1.00 84.62 81 GLN A CA 1
ATOM 649 C C . GLN A 1 81 ? 14.982 -10.166 -23.449 1.00 84.62 81 GLN A C 1
ATOM 651 O O . GLN A 1 81 ? 14.051 -10.869 -23.844 1.00 84.62 81 GLN A O 1
ATOM 656 N N . MET A 1 82 ? 14.951 -9.531 -22.276 1.00 84.69 82 MET A N 1
ATOM 657 C CA . MET A 1 82 ? 13.810 -9.591 -21.361 1.00 84.69 82 MET A CA 1
ATOM 658 C C . MET A 1 82 ? 12.686 -8.638 -21.769 1.00 84.69 82 MET A C 1
ATOM 660 O O . MET A 1 82 ? 11.514 -8.976 -21.610 1.00 84.69 82 MET A O 1
ATOM 664 N N . TYR A 1 83 ? 13.028 -7.470 -22.316 1.00 84.06 83 TYR A N 1
ATOM 665 C CA . TYR A 1 83 ? 12.082 -6.407 -22.645 1.00 84.06 83 TYR A CA 1
ATOM 666 C C . TYR A 1 83 ? 11.273 -6.683 -23.919 1.00 84.06 83 TYR A C 1
ATOM 668 O O . TYR A 1 83 ? 10.082 -6.372 -23.965 1.00 84.06 83 TYR A O 1
ATOM 676 N N . ASP A 1 84 ? 11.879 -7.315 -24.930 1.00 75.69 84 ASP A N 1
ATOM 677 C CA . ASP A 1 84 ? 11.256 -7.566 -26.244 1.00 75.69 84 ASP A CA 1
ATOM 678 C C . ASP A 1 84 ? 10.005 -8.477 -26.175 1.00 75.69 84 ASP A C 1
ATOM 680 O O . ASP A 1 84 ? 9.182 -8.512 -27.086 1.00 75.69 84 ASP A O 1
ATOM 684 N N . GLY A 1 85 ? 9.813 -9.189 -25.057 1.00 64.81 85 GLY A N 1
ATOM 685 C CA . GLY A 1 85 ? 8.663 -10.065 -24.804 1.00 64.81 85 GLY A CA 1
ATOM 686 C C . GLY A 1 85 ? 7.619 -9.527 -23.818 1.00 64.81 85 GLY A C 1
ATOM 687 O O . GLY A 1 85 ? 6.719 -10.280 -23.440 1.00 64.81 85 GLY A O 1
ATOM 688 N N . ILE A 1 86 ? 7.730 -8.277 -23.353 1.00 71.75 86 ILE A N 1
ATOM 689 C CA . ILE A 1 86 ? 6.884 -7.761 -22.263 1.00 71.75 86 ILE A CA 1
ATOM 690 C C . ILE A 1 86 ? 5.482 -7.387 -22.757 1.00 71.75 86 ILE A C 1
ATOM 692 O O . ILE A 1 86 ? 5.267 -6.359 -23.405 1.00 71.75 86 ILE A O 1
ATOM 696 N N . SER A 1 87 ? 4.491 -8.172 -22.336 1.00 61.19 87 SER A N 1
ATOM 697 C CA . SER A 1 87 ? 3.067 -7.855 -22.462 1.00 61.19 87 SER A CA 1
ATOM 698 C C . SER A 1 87 ? 2.430 -7.744 -21.072 1.00 61.19 87 SER A C 1
ATOM 700 O O . SER A 1 87 ? 2.057 -8.745 -20.466 1.00 61.19 87 SER A O 1
ATOM 702 N N . GLY A 1 88 ? 2.324 -6.529 -20.533 1.00 73.31 88 GLY A N 1
ATOM 703 C CA . GLY A 1 88 ? 1.632 -6.287 -19.262 1.00 73.31 88 GLY A CA 1
ATOM 704 C C . GLY A 1 88 ? 1.907 -4.901 -18.687 1.00 73.31 88 GLY A C 1
ATOM 705 O O . GLY A 1 88 ? 3.061 -4.485 -18.604 1.00 73.31 88 GLY A O 1
ATOM 706 N N . LYS A 1 89 ? 0.852 -4.185 -18.271 1.00 78.44 89 LYS A N 1
ATOM 707 C CA . LYS A 1 89 ? 0.966 -2.831 -17.693 1.00 78.44 89 LYS A CA 1
ATOM 708 C C . LYS A 1 89 ? 1.823 -2.825 -16.419 1.00 78.44 89 LYS A C 1
ATOM 710 O O . LYS A 1 89 ? 2.701 -1.982 -16.290 1.00 78.44 89 LYS A O 1
ATOM 715 N N . ASN A 1 90 ? 1.640 -3.816 -15.546 1.00 79.69 90 ASN A N 1
ATOM 716 C CA . ASN A 1 90 ? 2.360 -3.906 -14.269 1.00 79.69 90 ASN A CA 1
ATOM 717 C C . ASN A 1 90 ? 3.843 -4.239 -14.457 1.00 79.69 90 ASN A C 1
ATOM 719 O O . ASN A 1 90 ? 4.689 -3.657 -13.793 1.00 79.69 90 ASN A O 1
ATOM 723 N N . LEU A 1 91 ? 4.172 -5.115 -15.414 1.00 83.94 91 LEU A N 1
ATOM 724 C CA . LEU A 1 91 ? 5.570 -5.412 -15.725 1.00 83.94 91 LEU A CA 1
ATOM 725 C C . LEU A 1 91 ? 6.270 -4.190 -16.333 1.00 83.94 91 LEU A C 1
ATOM 727 O O . LEU A 1 91 ? 7.427 -3.937 -16.024 1.00 83.94 91 LEU A O 1
ATOM 731 N N . ARG A 1 92 ? 5.570 -3.383 -17.145 1.00 85.69 92 ARG A N 1
ATOM 732 C CA . ARG A 1 92 ? 6.117 -2.101 -17.616 1.00 85.69 92 ARG A CA 1
ATOM 733 C C . ARG A 1 92 ? 6.386 -1.141 -16.459 1.00 85.69 92 ARG A C 1
ATOM 735 O O . ARG A 1 92 ? 7.494 -0.628 -16.397 1.00 85.69 92 ARG A O 1
ATOM 742 N N . LYS A 1 93 ? 5.431 -0.963 -15.533 1.00 87.25 93 LYS A N 1
ATOM 743 C CA . LYS A 1 93 ? 5.632 -0.164 -14.307 1.00 87.25 93 LYS A CA 1
ATOM 744 C C . LYS A 1 93 ? 6.878 -0.630 -13.537 1.00 87.25 93 LYS A C 1
ATOM 746 O O . LYS A 1 93 ? 7.750 0.179 -13.254 1.00 87.25 93 LYS A O 1
ATOM 751 N N . ALA A 1 94 ? 7.004 -1.936 -13.300 1.00 89.62 94 ALA A N 1
ATOM 752 C CA . ALA A 1 94 ? 8.145 -2.520 -12.595 1.00 89.62 94 ALA A CA 1
ATOM 753 C C . ALA A 1 94 ? 9.489 -2.283 -13.312 1.00 89.62 94 ALA A C 1
ATOM 755 O O . ALA A 1 94 ? 10.512 -2.046 -12.676 1.00 89.62 94 ALA A O 1
ATOM 756 N N . VAL A 1 95 ? 9.500 -2.340 -14.648 1.00 92.00 95 VAL A N 1
ATOM 757 C CA . VAL A 1 95 ? 10.694 -2.023 -15.445 1.00 92.00 95 VAL A CA 1
ATOM 758 C C . VAL A 1 95 ? 11.043 -0.541 -15.366 1.00 92.00 95 VAL A C 1
ATOM 760 O O . VAL A 1 95 ? 12.223 -0.215 -15.291 1.00 92.00 95 VAL A O 1
ATOM 763 N N . PHE A 1 96 ? 10.050 0.349 -15.378 1.00 89.00 96 PHE A N 1
ATOM 764 C CA . PHE A 1 96 ? 10.292 1.784 -15.244 1.00 89.00 96 PHE A CA 1
ATOM 765 C C . PHE A 1 96 ? 10.918 2.120 -13.896 1.00 89.00 96 PHE A C 1
ATOM 767 O O . PHE A 1 96 ? 11.950 2.777 -13.878 1.00 89.00 96 PHE A O 1
ATOM 774 N N . GLU A 1 97 ? 10.385 1.575 -12.805 1.00 89.50 97 GLU A N 1
ATOM 775 C CA . GLU A 1 97 ? 10.946 1.767 -11.463 1.00 89.50 97 GLU A CA 1
ATOM 776 C C . GLU A 1 97 ? 12.421 1.322 -11.391 1.00 89.50 97 GLU A C 1
ATOM 778 O O . GLU A 1 97 ? 13.277 2.032 -10.863 1.00 89.50 97 GLU A O 1
ATOM 783 N N . ALA A 1 98 ? 12.758 0.182 -12.007 1.00 92.19 98 ALA A N 1
ATOM 784 C CA . ALA A 1 98 ? 14.146 -0.272 -12.104 1.00 92.19 98 ALA A CA 1
ATOM 785 C C . ALA A 1 98 ? 15.037 0.706 -12.899 1.00 92.19 98 ALA A C 1
ATOM 787 O O . ALA A 1 98 ? 16.183 0.952 -12.518 1.00 92.19 98 ALA A O 1
ATOM 788 N N . LEU A 1 99 ? 14.526 1.262 -14.002 1.00 91.12 99 LEU A N 1
ATOM 789 C CA . LEU A 1 99 ? 15.259 2.206 -14.849 1.00 91.12 99 LEU A CA 1
ATOM 790 C C . LEU A 1 99 ? 15.445 3.574 -14.195 1.00 91.12 99 LEU A C 1
ATOM 792 O O . LEU A 1 99 ? 16.506 4.164 -14.371 1.00 91.12 99 LEU A O 1
ATOM 796 N N . GLU A 1 100 ? 14.473 4.056 -13.425 1.00 87.94 100 GLU A N 1
ATOM 797 C CA . GLU A 1 100 ? 14.589 5.306 -12.668 1.00 87.94 100 GLU A CA 1
ATOM 798 C C . GLU A 1 100 ? 15.716 5.223 -11.638 1.00 87.94 100 GLU A C 1
ATOM 800 O O . GLU A 1 100 ? 16.542 6.130 -11.543 1.00 87.94 100 GLU A O 1
ATOM 805 N N . ILE A 1 101 ? 15.822 4.098 -10.923 1.00 88.25 101 ILE A N 1
ATOM 806 C CA . ILE A 1 101 ? 16.918 3.888 -9.970 1.00 88.25 101 ILE A CA 1
ATOM 807 C C . ILE A 1 101 ? 18.272 3.869 -10.693 1.00 88.25 101 ILE A C 1
ATOM 809 O O . ILE A 1 101 ? 19.230 4.481 -10.214 1.00 88.25 101 ILE A O 1
ATOM 813 N N . LEU A 1 102 ? 18.369 3.192 -11.843 1.00 88.81 102 LEU A N 1
ATOM 814 C CA . LEU A 1 102 ? 19.603 3.171 -12.638 1.00 88.81 102 LEU A CA 1
ATOM 815 C C . LEU A 1 102 ? 19.959 4.562 -13.173 1.00 88.81 102 LEU A C 1
ATOM 817 O O . LEU A 1 102 ? 21.122 4.953 -13.106 1.00 88.81 102 LEU A O 1
ATOM 821 N N . ALA A 1 103 ? 18.974 5.322 -13.650 1.00 86.56 103 ALA A N 1
ATOM 822 C CA . ALA A 1 103 ? 19.181 6.681 -14.128 1.00 86.56 103 ALA A CA 1
ATOM 823 C C . ALA A 1 103 ? 19.705 7.588 -13.008 1.00 86.56 103 ALA A C 1
ATOM 825 O O . ALA A 1 103 ? 20.704 8.277 -13.202 1.00 86.56 103 ALA A O 1
ATOM 826 N N . CYS A 1 104 ? 19.119 7.509 -11.809 1.00 84.81 104 CYS A N 1
ATOM 827 C CA . CYS A 1 104 ? 19.608 8.225 -10.631 1.00 84.81 104 CYS A CA 1
ATOM 828 C C . CYS A 1 104 ? 21.065 7.868 -10.294 1.00 84.81 104 CYS A C 1
ATOM 830 O O . CYS A 1 104 ? 21.871 8.765 -10.057 1.00 84.81 104 CYS A O 1
ATOM 832 N N . ARG A 1 105 ? 21.433 6.578 -10.319 1.00 85.94 105 ARG A N 1
ATOM 833 C CA . ARG A 1 105 ? 22.816 6.127 -10.047 1.00 85.94 105 ARG A CA 1
ATOM 834 C C . ARG A 1 105 ? 23.827 6.667 -11.052 1.00 85.94 105 ARG A C 1
ATOM 836 O O . ARG A 1 105 ? 24.947 6.995 -10.676 1.00 85.94 105 ARG A O 1
ATOM 843 N N . CYS A 1 106 ? 23.428 6.774 -12.314 1.00 83.19 106 CYS A N 1
ATOM 844 C CA . CYS A 1 106 ? 24.281 7.275 -13.389 1.00 83.19 106 CYS A CA 1
ATOM 845 C C . CYS A 1 106 ? 24.178 8.789 -13.589 1.00 83.19 106 CYS A C 1
ATOM 847 O O . CYS A 1 106 ? 24.790 9.312 -14.514 1.00 83.19 106 CYS A O 1
ATOM 849 N N . SER A 1 107 ? 23.409 9.497 -12.750 1.00 82.38 107 SER A N 1
ATOM 850 C CA . SER A 1 107 ? 23.080 10.916 -12.956 1.00 82.38 107 SER A CA 1
ATOM 851 C C . SER A 1 107 ? 22.521 11.199 -14.362 1.00 82.38 107 SER A C 1
ATOM 853 O O . SER A 1 107 ? 22.733 12.270 -14.929 1.00 82.38 107 SER A O 1
ATOM 855 N N . TYR A 1 108 ? 21.809 10.226 -14.936 1.00 82.88 108 TYR A N 1
ATOM 856 C CA . TYR A 1 108 ? 21.188 10.336 -16.247 1.00 82.88 108 TYR A CA 1
ATOM 857 C C . TYR A 1 108 ? 19.904 11.157 -16.140 1.00 82.88 108 TYR A C 1
ATOM 859 O O . TYR A 1 108 ? 18.959 10.781 -15.443 1.00 82.88 108 TYR A O 1
ATOM 867 N N . HIS A 1 109 ? 19.866 12.285 -16.843 1.00 81.00 109 HIS A N 1
ATOM 868 C CA . HIS A 1 109 ? 18.702 13.156 -16.871 1.00 81.00 109 HIS A CA 1
ATOM 869 C C . HIS A 1 109 ? 17.722 12.721 -17.966 1.00 81.00 109 HIS A C 1
ATOM 871 O O . HIS A 1 109 ? 18.109 12.535 -19.119 1.00 81.00 109 HIS A O 1
ATOM 877 N N . PHE A 1 110 ? 16.444 12.590 -17.616 1.00 80.94 110 PHE A N 1
ATOM 878 C CA . PHE A 1 110 ? 15.378 12.244 -18.550 1.00 80.94 110 PHE A CA 1
ATOM 879 C C . PHE A 1 110 ? 14.122 13.067 -18.250 1.00 80.94 110 PHE A C 1
ATOM 881 O O . PHE A 1 110 ? 13.756 13.260 -17.096 1.00 80.94 110 PHE A O 1
ATOM 888 N N . GLU A 1 111 ? 13.440 13.531 -19.298 1.00 77.50 111 GLU A N 1
ATOM 889 C CA . GLU A 1 111 ? 12.180 14.281 -19.162 1.00 77.50 111 GLU A CA 1
ATOM 890 C C . GLU A 1 111 ? 10.942 13.387 -19.299 1.00 77.50 111 GLU A C 1
ATOM 892 O O . GLU A 1 111 ? 9.864 13.712 -18.807 1.00 77.50 111 GLU A O 1
ATOM 897 N N . LYS A 1 112 ? 11.076 12.268 -20.021 1.00 78.88 112 LYS A N 1
ATOM 898 C CA . LYS A 1 112 ? 9.969 11.373 -20.371 1.00 78.88 112 LYS A CA 1
ATOM 899 C C . LYS A 1 112 ? 10.362 9.919 -20.179 1.00 78.88 11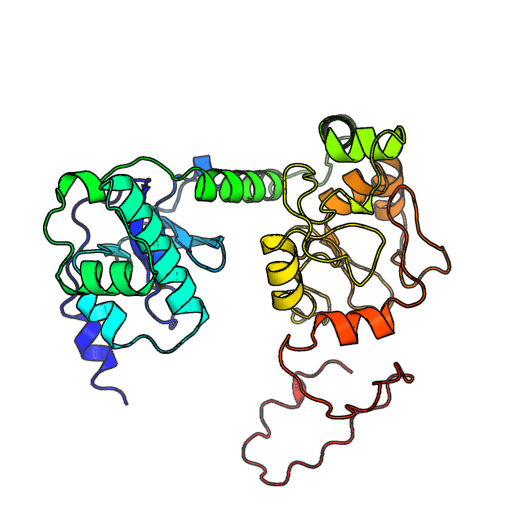2 LYS A C 1
ATOM 901 O O . LYS A 1 112 ? 11.504 9.532 -20.418 1.00 78.88 112 LYS A O 1
ATOM 906 N N . VAL A 1 113 ? 9.382 9.097 -19.824 1.00 77.44 113 VAL A N 1
ATOM 907 C CA . VAL A 1 113 ? 9.558 7.663 -19.556 1.00 77.44 113 VAL A CA 1
ATOM 908 C C . VAL A 1 113 ? 10.051 6.907 -20.799 1.00 77.44 113 VAL A C 1
ATOM 910 O O . VAL A 1 113 ? 10.832 5.959 -20.704 1.00 77.44 113 VAL A O 1
ATOM 913 N N . GLU A 1 114 ? 9.660 7.350 -21.994 1.00 83.25 114 GLU A N 1
ATOM 914 C CA . GLU A 1 114 ? 10.122 6.775 -23.259 1.00 83.25 114 GLU A CA 1
ATOM 915 C C . GLU A 1 114 ? 11.638 6.932 -23.454 1.00 83.25 114 GLU A C 1
ATOM 917 O O . GLU A 1 114 ? 12.263 6.068 -24.076 1.00 83.25 114 GLU A O 1
ATOM 922 N N . ALA A 1 115 ? 12.240 7.987 -22.892 1.00 84.75 115 ALA A N 1
ATOM 923 C CA . ALA A 1 115 ? 13.678 8.222 -22.970 1.00 84.75 115 ALA A CA 1
ATOM 924 C C . ALA A 1 115 ? 14.463 7.161 -22.185 1.00 84.75 115 ALA A C 1
ATOM 926 O O . ALA A 1 115 ? 15.452 6.644 -22.700 1.00 84.75 115 ALA A O 1
ATOM 927 N N . LEU A 1 116 ? 13.971 6.744 -21.010 1.00 87.00 116 LEU A N 1
ATOM 928 C CA . LEU A 1 116 ? 14.578 5.664 -20.221 1.00 87.00 116 LEU A CA 1
ATOM 929 C C . LEU A 1 116 ? 14.595 4.336 -20.981 1.00 87.00 116 LEU A C 1
ATOM 931 O O . LEU A 1 116 ? 15.595 3.620 -20.979 1.00 87.00 116 LEU A O 1
ATOM 935 N N . ILE A 1 117 ? 13.497 4.007 -21.667 1.00 87.88 117 ILE A N 1
ATOM 936 C CA . ILE A 1 117 ? 13.428 2.794 -22.492 1.00 87.88 117 ILE A CA 1
ATOM 937 C C . ILE A 1 117 ? 14.365 2.892 -23.684 1.00 87.88 117 ILE A C 1
ATOM 939 O O . ILE A 1 117 ? 15.013 1.903 -24.023 1.00 87.88 117 ILE A O 1
ATOM 943 N N . SER A 1 118 ? 14.427 4.053 -24.334 1.00 87.19 118 SER A N 1
ATOM 944 C CA . SER A 1 118 ? 15.346 4.271 -25.449 1.00 87.19 118 SER A CA 1
ATOM 945 C C . SER A 1 118 ? 16.798 4.098 -25.001 1.00 87.19 118 SER A C 1
ATOM 947 O O . SER A 1 118 ? 17.539 3.361 -25.643 1.00 87.19 118 SER A O 1
ATOM 949 N N . TRP A 1 119 ? 17.174 4.687 -23.866 1.00 88.44 119 TRP A N 1
ATOM 950 C CA . TRP A 1 119 ? 18.501 4.555 -23.259 1.00 88.44 119 TRP A CA 1
ATOM 951 C C . TRP A 1 119 ? 18.841 3.104 -22.889 1.00 88.44 119 TRP A C 1
ATOM 953 O O . TRP A 1 119 ? 19.907 2.589 -23.223 1.00 88.44 119 TRP A O 1
ATOM 963 N N . ALA A 1 120 ? 17.901 2.377 -22.289 1.00 88.88 120 ALA A N 1
ATOM 964 C CA . ALA A 1 120 ? 18.098 0.961 -21.995 1.00 88.88 120 ALA A CA 1
ATOM 965 C C . ALA A 1 120 ? 18.220 0.108 -23.275 1.00 88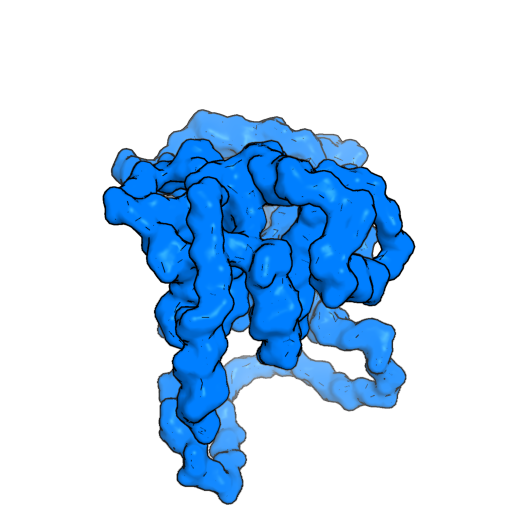.88 120 ALA A C 1
ATOM 967 O O . ALA A 1 120 ? 18.993 -0.852 -23.326 1.00 88.88 120 ALA A O 1
ATOM 968 N N . LYS A 1 121 ? 17.494 0.470 -24.344 1.00 87.44 121 LYS A N 1
ATOM 969 C CA . LYS A 1 121 ? 17.569 -0.202 -25.651 1.00 87.44 121 LYS A CA 1
ATOM 970 C C . LYS A 1 121 ? 18.873 0.061 -26.401 1.00 87.44 121 LYS A C 1
ATOM 972 O O . LYS A 1 121 ? 19.295 -0.812 -27.155 1.00 87.44 121 LYS A O 1
ATOM 977 N N . THR A 1 122 ? 19.523 1.205 -26.195 1.00 86.44 122 THR A N 1
ATOM 978 C CA . THR A 1 122 ? 20.868 1.455 -26.743 1.00 86.44 122 THR A CA 1
ATOM 979 C C . THR A 1 122 ? 21.962 0.717 -25.970 1.00 86.44 122 THR A C 1
ATOM 981 O O . THR A 1 122 ? 23.125 0.781 -26.353 1.00 86.44 122 THR A O 1
ATOM 984 N N . GLY A 1 123 ? 21.601 -0.036 -24.923 1.00 82.50 123 GLY A N 1
ATOM 985 C CA . GLY A 1 123 ? 22.545 -0.766 -24.084 1.00 82.50 123 GLY A CA 1
ATOM 986 C C . GLY A 1 123 ? 23.143 0.096 -22.979 1.00 82.50 123 GLY A C 1
ATOM 987 O O . GLY A 1 123 ? 24.252 -0.191 -22.548 1.00 82.50 123 GLY A O 1
ATOM 988 N N . PHE A 1 124 ? 22.416 1.124 -22.525 1.00 85.19 124 PHE A N 1
ATOM 989 C CA . PHE A 1 124 ? 22.859 2.055 -21.485 1.00 85.19 124 PHE A CA 1
ATOM 990 C C . PHE A 1 124 ? 24.156 2.793 -21.858 1.00 85.19 124 PHE A C 1
ATOM 992 O O . PHE A 1 124 ? 25.066 2.934 -21.043 1.00 85.19 124 PHE A O 1
ATOM 999 N N . GLN A 1 125 ? 24.241 3.246 -23.114 1.00 71.38 125 GLN A N 1
ATOM 1000 C CA . GLN A 1 125 ? 25.372 4.033 -23.615 1.00 71.38 125 GLN A CA 1
ATOM 1001 C C . GLN A 1 125 ? 25.619 5.287 -22.758 1.00 71.38 125 GLN A C 1
ATOM 1003 O O . GLN A 1 125 ? 24.703 5.805 -22.115 1.00 71.38 125 GLN A O 1
ATOM 1008 N N . ASP A 1 126 ? 26.875 5.741 -22.747 1.00 67.19 126 ASP A N 1
ATOM 1009 C CA . ASP A 1 126 ? 27.358 6.930 -22.026 1.00 67.19 126 ASP A CA 1
ATOM 1010 C C . ASP A 1 126 ? 27.301 6.840 -20.491 1.00 67.19 126 ASP A C 1
ATOM 1012 O O . ASP A 1 126 ? 27.383 7.848 -19.794 1.00 67.19 126 ASP A O 1
ATOM 1016 N N . SER A 1 127 ? 27.179 5.628 -19.945 1.00 69.06 127 SER A N 1
ATOM 1017 C CA . SER A 1 127 ? 27.151 5.373 -18.503 1.00 69.06 127 SER A CA 1
ATOM 1018 C C . SER A 1 127 ? 28.270 4.433 -18.077 1.00 69.06 127 SER A C 1
ATOM 1020 O O . SER A 1 127 ? 28.591 3.470 -18.771 1.00 69.06 127 SER A O 1
ATOM 1022 N N . ASP A 1 128 ? 28.860 4.711 -16.919 1.00 66.81 128 ASP A N 1
ATOM 1023 C CA . ASP A 1 128 ? 29.889 3.857 -16.335 1.00 66.81 128 ASP A CA 1
ATOM 1024 C C . ASP A 1 128 ? 29.250 2.573 -15.779 1.00 66.81 128 ASP A C 1
ATOM 1026 O O . ASP A 1 128 ? 28.409 2.621 -14.876 1.00 66.81 128 ASP A O 1
ATOM 1030 N N . GLU A 1 129 ? 29.657 1.415 -16.310 1.00 65.00 129 GLU A N 1
ATOM 1031 C CA . GLU A 1 129 ? 29.171 0.104 -15.865 1.00 65.00 129 GLU A CA 1
ATOM 1032 C C . GLU A 1 129 ? 29.404 -0.137 -14.362 1.00 65.00 129 GLU A C 1
ATOM 1034 O O . GLU A 1 129 ? 28.643 -0.879 -13.724 1.00 65.00 129 GLU A O 1
ATOM 1039 N N . ALA A 1 130 ? 30.401 0.526 -13.765 1.00 62.25 130 ALA A N 1
ATOM 1040 C CA . ALA A 1 130 ? 30.656 0.463 -12.330 1.00 62.25 130 ALA A CA 1
ATOM 1041 C C . ALA A 1 130 ? 29.501 1.057 -11.501 1.00 62.25 130 ALA A C 1
ATOM 1043 O O . ALA A 1 130 ? 29.195 0.546 -10.421 1.00 62.25 130 ALA A O 1
ATOM 1044 N N . LEU A 1 131 ? 28.800 2.074 -12.015 1.00 64.56 131 LEU A N 1
ATOM 1045 C CA . LEU A 1 131 ? 27.704 2.749 -11.305 1.00 64.56 131 LEU A CA 1
ATOM 1046 C C . LEU A 1 131 ? 26.421 1.907 -11.264 1.00 64.56 131 LEU A C 1
ATOM 1048 O O . LEU A 1 131 ? 25.658 1.981 -10.297 1.00 64.56 131 LEU A O 1
ATOM 1052 N N . PHE A 1 132 ? 26.210 1.022 -12.243 1.00 66.56 132 PHE A N 1
ATOM 1053 C CA . PHE A 1 132 ? 25.120 0.036 -12.192 1.00 66.56 132 PHE A CA 1
ATOM 1054 C C . PHE A 1 132 ? 25.309 -0.992 -11.075 1.00 66.56 132 PHE A C 1
ATOM 1056 O O . PHE A 1 132 ? 24.330 -1.552 -10.572 1.00 66.56 132 PHE A O 1
ATOM 1063 N N . SER A 1 133 ? 26.563 -1.204 -10.673 1.00 62.72 133 SER A N 1
ATOM 1064 C CA . SER A 1 133 ? 26.960 -2.121 -9.608 1.00 62.72 133 SER A CA 1
ATOM 1065 C C . SER A 1 133 ? 26.970 -1.464 -8.223 1.00 62.72 133 SER A C 1
ATOM 1067 O O . SER A 1 133 ? 27.386 -2.108 -7.259 1.00 62.72 133 SER A O 1
ATOM 1069 N N . SER A 1 134 ? 26.492 -0.214 -8.099 1.00 71.38 134 SER A N 1
ATOM 1070 C CA . SER A 1 134 ? 26.321 0.435 -6.795 1.00 71.38 134 SER A CA 1
ATOM 1071 C C . SER A 1 134 ? 25.486 -0.442 -5.854 1.00 71.38 134 SER A C 1
ATOM 1073 O O . SER A 1 134 ? 24.441 -0.995 -6.220 1.00 71.38 134 SER A O 1
ATOM 1075 N N . THR A 1 135 ? 25.969 -0.547 -4.618 1.00 69.88 135 THR A N 1
ATOM 1076 C CA . THR A 1 135 ? 25.315 -1.254 -3.512 1.00 69.88 135 THR A CA 1
ATOM 1077 C C . THR A 1 135 ? 24.365 -0.362 -2.717 1.00 69.88 135 THR A C 1
ATOM 1079 O O . THR A 1 135 ? 23.812 -0.802 -1.707 1.00 69.88 135 THR A O 1
ATOM 1082 N N . ASP A 1 136 ? 24.183 0.889 -3.142 1.00 78.88 136 ASP A N 1
ATOM 1083 C CA . ASP A 1 136 ? 23.359 1.849 -2.420 1.00 78.88 136 ASP A CA 1
ATOM 1084 C C . ASP A 1 136 ? 21.886 1.498 -2.587 1.00 78.88 136 ASP A C 1
ATOM 1086 O O . ASP A 1 136 ? 21.363 1.378 -3.703 1.00 78.88 136 ASP A O 1
ATOM 1090 N N . MET A 1 137 ? 21.209 1.322 -1.456 1.00 82.69 137 MET A N 1
ATOM 1091 C CA . MET A 1 137 ? 19.784 1.041 -1.441 1.00 82.69 137 MET A CA 1
ATOM 1092 C C . MET A 1 137 ? 18.993 2.332 -1.669 1.00 82.69 137 MET A C 1
ATOM 1094 O O . MET A 1 137 ? 19.187 3.298 -0.929 1.00 82.69 137 MET A O 1
ATOM 1098 N N . PRO A 1 138 ? 18.075 2.367 -2.650 1.00 82.44 138 PRO A N 1
ATOM 1099 C CA . PRO A 1 138 ? 17.230 3.533 -2.869 1.00 82.44 138 PRO A CA 1
ATOM 1100 C C . PRO A 1 138 ? 16.348 3.815 -1.649 1.00 82.44 138 PRO A C 1
ATOM 1102 O O . PRO A 1 138 ? 15.768 2.893 -1.070 1.00 82.44 138 PRO A O 1
ATOM 1105 N N . THR A 1 139 ? 16.177 5.090 -1.295 1.00 75.19 139 THR A N 1
ATOM 1106 C CA . THR A 1 139 ? 15.342 5.509 -0.155 1.00 75.19 139 THR A CA 1
ATOM 1107 C C . THR A 1 139 ? 13.891 5.043 -0.295 1.00 75.19 139 THR A C 1
ATOM 1109 O O . THR A 1 139 ? 13.262 4.688 0.698 1.00 75.19 139 THR A O 1
ATOM 1112 N N . SER A 1 140 ? 13.359 4.995 -1.523 1.00 73.06 140 SER A N 1
ATOM 1113 C CA . SER A 1 140 ? 12.021 4.462 -1.813 1.00 73.06 140 SER A CA 1
ATOM 1114 C C . SER A 1 140 ? 11.886 2.993 -1.406 1.00 73.06 140 SER A C 1
ATOM 1116 O O . SER A 1 140 ? 10.884 2.612 -0.801 1.00 73.06 140 SER A O 1
ATOM 1118 N N . VAL A 1 141 ? 12.915 2.185 -1.672 1.00 79.75 141 VAL A N 1
ATOM 1119 C CA . VAL A 1 141 ? 12.950 0.768 -1.301 1.00 79.75 141 VAL A CA 1
ATOM 1120 C C . VAL A 1 141 ? 13.129 0.624 0.209 1.00 79.75 141 VAL A C 1
ATOM 1122 O O . VAL A 1 141 ? 12.381 -0.130 0.822 1.00 79.75 141 VAL A O 1
ATOM 1125 N N . LEU A 1 142 ? 14.030 1.389 0.838 1.00 78.00 142 LEU A N 1
ATOM 1126 C CA . LEU A 1 142 ? 14.222 1.358 2.297 1.00 78.00 142 LEU A CA 1
ATOM 1127 C C . LEU A 1 142 ? 12.926 1.663 3.061 1.00 78.00 142 LEU A C 1
ATOM 1129 O O . LEU A 1 142 ? 12.550 0.891 3.936 1.00 78.00 142 LEU A O 1
ATOM 1133 N N . LYS A 1 143 ? 12.173 2.696 2.662 1.00 76.06 143 LYS A N 1
ATOM 1134 C CA . LYS A 1 143 ? 10.869 3.024 3.271 1.00 76.06 143 LYS A CA 1
ATOM 1135 C C . LYS A 1 143 ? 9.861 1.869 3.179 1.00 76.06 143 LYS A C 1
ATOM 1137 O O . LYS A 1 143 ? 9.113 1.610 4.125 1.00 76.06 143 LYS A O 1
ATOM 1142 N N . HIS A 1 144 ? 9.830 1.164 2.046 1.00 76.19 144 HIS A N 1
ATOM 1143 C CA . HIS A 1 144 ? 8.961 -0.005 1.871 1.00 76.19 144 HIS A CA 1
ATOM 1144 C C . HIS A 1 144 ? 9.420 -1.185 2.723 1.00 76.19 144 HIS A C 1
ATOM 1146 O O . HIS A 1 144 ? 8.598 -1.856 3.349 1.00 76.19 144 HIS A O 1
ATOM 1152 N N . LEU A 1 145 ? 10.726 -1.419 2.782 1.00 77.94 145 LEU A N 1
ATOM 1153 C CA . LEU A 1 145 ? 11.310 -2.481 3.580 1.00 77.94 145 LEU A CA 1
ATOM 1154 C C . LEU A 1 145 ? 11.107 -2.246 5.084 1.00 77.94 145 LEU A C 1
ATOM 1156 O O . LEU A 1 145 ? 10.681 -3.168 5.770 1.00 77.94 145 LEU A O 1
ATOM 1160 N N . GLU A 1 146 ? 11.265 -1.019 5.579 1.00 74.25 146 GLU A N 1
ATOM 1161 C CA . GLU A 1 146 ? 10.937 -0.635 6.961 1.00 74.25 146 GLU A CA 1
ATOM 1162 C C . GLU A 1 146 ? 9.459 -0.898 7.290 1.00 74.25 146 GLU A C 1
ATOM 1164 O O . GLU A 1 146 ? 9.124 -1.423 8.355 1.00 74.25 146 GLU A O 1
ATOM 1169 N N . CYS A 1 147 ? 8.546 -0.608 6.355 1.00 70.38 147 CYS A N 1
ATOM 1170 C CA . CYS A 1 147 ? 7.134 -0.964 6.512 1.00 70.38 147 CYS A CA 1
ATOM 1171 C C . CYS A 1 147 ? 6.928 -2.487 6.625 1.00 70.38 147 CYS A C 1
ATOM 1173 O O . CYS A 1 147 ? 6.122 -2.934 7.444 1.00 70.38 147 CYS A O 1
ATOM 1175 N N . LEU A 1 148 ? 7.648 -3.282 5.826 1.00 68.06 148 LEU A N 1
ATOM 1176 C CA . LEU A 1 148 ? 7.581 -4.747 5.855 1.00 68.06 148 LEU A CA 1
ATOM 1177 C C . LEU A 1 148 ? 8.214 -5.334 7.125 1.00 68.06 148 LEU A C 1
ATOM 1179 O O . LEU A 1 148 ? 7.662 -6.271 7.706 1.00 68.06 148 LEU A O 1
ATOM 1183 N N . GLN A 1 149 ? 9.313 -4.759 7.607 1.00 67.19 149 GLN A N 1
ATOM 1184 C CA . GLN A 1 149 ? 9.966 -5.148 8.858 1.00 67.19 149 GLN A CA 1
ATOM 1185 C C . GLN A 1 149 ? 9.055 -4.974 10.056 1.00 67.19 149 GLN A C 1
ATOM 1187 O O . GLN A 1 149 ? 8.864 -5.907 10.830 1.00 67.19 149 GLN A O 1
ATOM 1192 N N . ASN A 1 150 ? 8.425 -3.807 10.146 1.00 59.09 150 ASN A N 1
ATOM 1193 C CA . ASN A 1 150 ? 7.459 -3.481 11.185 1.00 59.09 150 ASN A CA 1
ATOM 1194 C C . ASN A 1 150 ? 6.246 -4.434 11.189 1.00 59.09 150 ASN A C 1
ATOM 1196 O O . ASN A 1 150 ? 5.571 -4.590 12.209 1.00 59.09 150 ASN A O 1
ATOM 1200 N N . SER A 1 151 ? 5.988 -5.108 10.062 1.00 54.22 151 SER A N 1
ATOM 1201 C CA . SER A 1 151 ? 4.997 -6.183 9.962 1.00 54.22 151 SER A CA 1
ATOM 1202 C C . SER A 1 151 ? 5.542 -7.596 10.249 1.00 54.22 151 SER A C 1
ATOM 1204 O O . SER A 1 151 ? 4.747 -8.458 10.611 1.00 54.22 151 SER A O 1
ATOM 1206 N N . SER A 1 152 ? 6.859 -7.834 10.135 1.00 46.00 152 SER A N 1
ATOM 1207 C CA . SER A 1 152 ? 7.497 -9.167 10.208 1.00 46.00 152 SER A CA 1
ATOM 1208 C C . SER A 1 152 ? 8.181 -9.482 11.547 1.00 46.00 152 SER A C 1
ATOM 1210 O O . SER A 1 152 ? 8.175 -10.639 11.957 1.00 46.00 152 SER A O 1
ATOM 1212 N N . THR A 1 153 ? 8.683 -8.492 12.299 1.00 41.69 153 THR A N 1
ATOM 1213 C CA . THR A 1 153 ? 9.269 -8.693 13.652 1.00 41.69 153 THR A CA 1
ATOM 1214 C C . THR A 1 153 ? 8.259 -9.127 14.727 1.00 41.69 153 THR A C 1
ATOM 1216 O O . THR A 1 153 ? 8.592 -9.189 15.905 1.00 41.69 153 THR A O 1
ATOM 1219 N N . LYS A 1 154 ? 7.027 -9.469 14.331 1.00 46.03 154 LYS A N 1
ATOM 1220 C CA . LYS A 1 154 ? 5.951 -9.991 15.188 1.00 46.03 154 LYS A CA 1
ATOM 1221 C C . LYS A 1 154 ? 5.550 -11.434 14.856 1.00 46.03 154 LYS A C 1
ATOM 1223 O O . LYS A 1 154 ? 4.562 -11.914 15.387 1.00 46.03 154 LYS A O 1
ATOM 1228 N N . ALA A 1 155 ? 6.282 -12.122 13.974 1.00 41.06 155 ALA A N 1
ATOM 1229 C CA . ALA A 1 155 ? 5.906 -13.457 13.493 1.00 41.06 155 ALA A CA 1
ATOM 1230 C C . ALA A 1 155 ? 6.638 -14.632 14.178 1.00 41.06 155 ALA A C 1
ATOM 1232 O O . ALA A 1 155 ? 6.474 -15.773 13.753 1.00 41.06 155 ALA A O 1
ATOM 1233 N N . SER A 1 156 ? 7.417 -14.393 15.236 1.00 35.66 156 SER A N 1
ATOM 1234 C CA . SER A 1 156 ? 7.943 -15.463 16.094 1.00 35.66 156 SER A CA 1
ATOM 1235 C C . SER A 1 156 ? 7.683 -15.137 17.564 1.00 35.66 156 SER A C 1
ATOM 1237 O O . SER A 1 156 ? 8.325 -14.250 18.121 1.00 35.66 156 SER A O 1
ATOM 1239 N N . ASP A 1 157 ? 6.723 -15.860 18.144 1.00 37.56 157 ASP A N 1
ATOM 1240 C CA . ASP A 1 157 ? 6.437 -16.011 19.574 1.00 37.56 157 ASP A CA 1
ATOM 1241 C C . ASP A 1 157 ? 6.257 -14.725 20.396 1.00 37.56 157 ASP A C 1
ATOM 1243 O O . ASP A 1 157 ? 7.016 -14.422 21.313 1.00 37.56 157 ASP A O 1
ATOM 1247 N N . SER A 1 158 ? 5.201 -13.973 20.080 1.00 36.34 158 SER A N 1
ATOM 1248 C CA . SER A 1 158 ? 4.215 -13.406 21.023 1.00 36.34 158 SER A CA 1
ATOM 1249 C C . SER A 1 158 ? 3.366 -12.371 20.283 1.00 36.34 158 SER A C 1
ATOM 1251 O O . SER A 1 158 ? 3.815 -11.268 19.974 1.00 36.34 158 SER A O 1
ATOM 1253 N N . ASP A 1 159 ? 2.115 -12.735 19.995 1.00 39.16 159 ASP A N 1
ATOM 1254 C CA . ASP A 1 159 ? 1.071 -11.844 19.475 1.00 39.16 159 ASP A CA 1
ATOM 1255 C C . ASP A 1 159 ? 0.613 -10.839 20.546 1.00 39.16 159 ASP A C 1
ATOM 1257 O O . ASP A 1 159 ? -0.561 -10.746 20.903 1.00 39.16 159 ASP A O 1
ATOM 1261 N N . ASP A 1 160 ? 1.549 -10.051 21.062 1.00 42.47 160 ASP A N 1
ATOM 1262 C CA . ASP A 1 160 ? 1.246 -8.859 21.829 1.00 42.47 160 ASP A CA 1
ATOM 1263 C C . ASP A 1 160 ? 2.133 -7.729 21.317 1.00 42.47 160 ASP A C 1
ATOM 1265 O O . ASP A 1 160 ? 3.337 -7.655 21.558 1.00 42.47 160 ASP A O 1
ATOM 1269 N N . VAL A 1 161 ? 1.521 -6.808 20.571 1.00 49.00 161 VAL A N 1
ATOM 1270 C CA . VAL A 1 161 ? 2.090 -5.464 20.459 1.00 49.00 161 VAL A CA 1
ATOM 1271 C C . VAL A 1 161 ? 1.939 -4.889 21.854 1.00 49.00 161 VAL A C 1
ATOM 1273 O O . VAL A 1 161 ? 0.897 -4.294 22.130 1.00 49.00 161 VAL A O 1
ATOM 1276 N N . GLY A 1 162 ? 2.929 -5.141 22.717 1.00 49.94 162 GLY A N 1
ATOM 1277 C CA . GLY A 1 162 ? 2.869 -4.758 24.119 1.00 49.94 162 GLY A CA 1
ATOM 1278 C C . GLY A 1 162 ? 2.400 -3.314 24.227 1.00 49.94 162 GLY A C 1
ATOM 1279 O O . GLY A 1 162 ? 2.807 -2.480 23.408 1.00 49.94 162 GLY A O 1
ATOM 1280 N N . SER A 1 163 ? 1.511 -3.059 25.189 1.00 58.31 163 SER A N 1
ATOM 1281 C CA . SER A 1 163 ? 0.878 -1.762 25.488 1.00 58.31 163 SER A CA 1
ATOM 1282 C C . SER A 1 163 ? 1.772 -0.565 25.135 1.00 58.31 163 SER A C 1
ATOM 1284 O O . SER A 1 163 ? 1.380 0.316 24.366 1.00 58.31 163 SER A O 1
ATOM 1286 N N . ASP A 1 164 ? 3.022 -0.606 25.594 1.00 57.56 164 ASP A N 1
ATOM 1287 C CA . ASP A 1 164 ? 3.993 0.476 25.457 1.00 57.56 164 ASP A CA 1
ATOM 1288 C C . ASP A 1 164 ? 4.361 0.780 23.997 1.00 57.56 164 ASP A C 1
ATOM 1290 O O . ASP A 1 164 ? 4.470 1.942 23.606 1.00 57.56 164 ASP A O 1
ATOM 1294 N N . SER A 1 165 ? 4.478 -0.241 23.146 1.00 66.62 165 SER A N 1
ATOM 1295 C CA . SER A 1 165 ? 4.796 -0.078 21.721 1.00 66.62 165 SER A CA 1
ATOM 1296 C C . SER A 1 165 ? 3.613 0.456 20.905 1.00 66.62 165 SER A C 1
ATOM 1298 O O . SER A 1 165 ? 3.800 1.263 19.992 1.00 66.62 1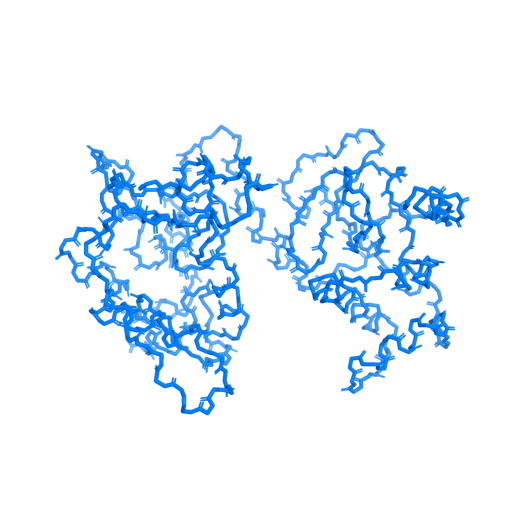65 SER A O 1
ATOM 1300 N N . ALA A 1 166 ? 2.378 0.073 21.249 1.00 69.38 166 ALA A N 1
ATOM 1301 C CA . ALA A 1 166 ? 1.179 0.608 20.602 1.00 69.38 166 ALA A CA 1
ATOM 1302 C C . ALA A 1 166 ? 0.967 2.088 20.960 1.00 69.38 166 ALA A C 1
ATOM 1304 O O . ALA A 1 166 ? 0.635 2.892 20.087 1.00 69.38 166 ALA A O 1
ATOM 1305 N N . ILE A 1 167 ? 1.227 2.453 22.219 1.00 72.81 167 ILE A N 1
ATOM 1306 C CA . ILE A 1 167 ? 1.198 3.841 22.696 1.00 72.81 167 ILE A CA 1
ATOM 1307 C C . ILE A 1 167 ? 2.279 4.676 21.996 1.00 72.81 167 ILE A C 1
ATOM 1309 O O . ILE A 1 167 ? 1.999 5.789 21.548 1.00 72.81 167 ILE A O 1
ATOM 1313 N N . GLN A 1 168 ? 3.495 4.144 21.836 1.00 70.50 168 GLN A N 1
ATOM 1314 C CA . GLN A 1 168 ? 4.556 4.841 21.102 1.00 70.50 168 GLN A CA 1
ATOM 1315 C C . GLN A 1 168 ? 4.177 5.107 19.643 1.00 70.50 168 GLN A C 1
ATOM 1317 O O . GLN A 1 168 ? 4.297 6.245 19.200 1.00 70.50 168 GLN A O 1
ATOM 1322 N N . ILE A 1 169 ? 3.663 4.107 18.917 1.00 71.38 169 ILE A N 1
ATOM 1323 C CA . ILE A 1 169 ? 3.188 4.271 17.529 1.00 71.38 169 ILE A CA 1
ATOM 1324 C C . ILE A 1 169 ? 2.065 5.316 17.450 1.00 71.38 169 ILE A C 1
ATOM 1326 O O . ILE A 1 169 ? 2.039 6.145 16.543 1.00 71.38 169 ILE A O 1
ATOM 1330 N N . PHE A 1 170 ? 1.134 5.290 18.405 1.00 75.88 170 PHE A N 1
ATOM 1331 C CA . PHE A 1 170 ? 0.021 6.235 18.459 1.00 75.88 170 PHE A CA 1
ATOM 1332 C C . PHE A 1 170 ? 0.473 7.690 18.651 1.00 75.88 170 PHE A C 1
ATOM 1334 O O . PHE A 1 170 ? -0.088 8.601 18.030 1.00 75.88 170 PHE A O 1
ATOM 1341 N N . ASN A 1 171 ? 1.487 7.888 19.497 1.00 73.56 171 ASN A N 1
ATOM 1342 C CA . ASN A 1 171 ? 2.016 9.199 19.866 1.00 73.56 171 ASN A CA 1
ATOM 1343 C C . ASN A 1 171 ? 3.073 9.733 18.890 1.00 73.56 171 ASN A C 1
ATOM 1345 O O . ASN A 1 171 ? 3.234 10.949 18.793 1.00 73.56 171 ASN A O 1
ATOM 1349 N N . SER A 1 172 ? 3.791 8.856 18.182 1.00 75.12 172 SER A N 1
ATOM 1350 C CA . SER A 1 172 ? 4.861 9.247 17.259 1.00 75.12 172 SER A CA 1
ATOM 1351 C C . SER A 1 172 ? 4.343 9.813 15.938 1.00 75.12 172 SER A C 1
ATOM 1353 O O . SER A 1 172 ? 5.063 10.555 15.272 1.00 75.12 172 SER A O 1
ATOM 1355 N N . ASN A 1 173 ? 3.097 9.515 15.554 1.00 79.44 173 ASN A N 1
ATOM 1356 C CA . ASN A 1 173 ? 2.516 10.069 14.337 1.00 79.44 173 ASN A CA 1
ATOM 1357 C C . ASN A 1 173 ? 2.082 11.533 14.540 1.00 79.44 173 ASN A C 1
ATOM 1359 O O . ASN A 1 173 ? 0.976 11.818 15.011 1.00 79.44 173 ASN A O 1
ATOM 1363 N N . VAL A 1 174 ? 2.972 12.456 14.166 1.00 81.44 174 VAL A N 1
ATOM 1364 C CA . VAL A 1 174 ? 2.770 13.908 14.289 1.00 81.44 174 VAL A CA 1
ATOM 1365 C C . VAL A 1 174 ? 1.523 14.391 13.531 1.00 81.44 174 VAL A C 1
ATOM 1367 O O . VAL A 1 174 ? 0.709 15.072 14.159 1.00 81.44 174 VAL A O 1
ATOM 1370 N N . PRO A 1 175 ? 1.277 14.011 12.257 1.00 85.50 175 PRO A N 1
ATOM 1371 C CA . PRO A 1 175 ? 0.120 14.516 11.516 1.00 85.50 175 PRO A CA 1
ATOM 1372 C C . PRO A 1 175 ? -1.219 14.166 12.172 1.00 85.50 175 PRO A C 1
ATOM 1374 O O . PRO A 1 175 ? -2.067 15.036 12.371 1.00 85.50 175 PRO A O 1
ATOM 1377 N N . LEU A 1 176 ? -1.412 12.910 12.584 1.00 88.00 176 LEU A N 1
ATOM 1378 C CA . LEU A 1 176 ? -2.649 12.493 13.247 1.00 88.00 176 LEU A CA 1
ATOM 1379 C C . LEU A 1 176 ? -2.773 13.065 14.660 1.00 88.00 176 LEU A C 1
ATOM 1381 O O . LEU A 1 176 ? -3.891 13.321 15.104 1.00 88.00 176 LEU A O 1
ATOM 1385 N N . LYS A 1 177 ? -1.662 13.308 15.364 1.00 86.88 177 LYS A N 1
ATOM 1386 C CA . LYS A 1 177 ? -1.687 14.024 16.644 1.00 86.88 177 LYS A CA 1
ATOM 1387 C C . LYS A 1 177 ? -2.225 15.447 16.467 1.00 86.88 177 LYS A C 1
ATOM 1389 O O . LYS A 1 177 ? -3.163 15.816 17.169 1.00 86.88 177 LYS A O 1
ATOM 1394 N N . MET A 1 178 ? -1.732 16.185 15.471 1.00 88.44 178 MET A N 1
ATOM 1395 C CA . MET A 1 178 ? -2.232 17.529 15.148 1.00 88.44 178 MET A CA 1
ATOM 1396 C C . MET A 1 178 ? -3.723 17.525 14.784 1.00 88.44 178 MET A C 1
ATOM 1398 O O . MET A 1 178 ? -4.443 18.465 15.123 1.00 88.44 178 MET A O 1
ATOM 1402 N N . VAL A 1 179 ? -4.208 16.457 14.137 1.00 92.31 179 VAL A N 1
ATOM 1403 C CA . VAL A 1 179 ? -5.641 16.276 13.852 1.00 92.31 179 VAL A CA 1
ATOM 1404 C C . VAL A 1 179 ? -6.459 16.079 15.131 1.00 92.31 179 VAL A C 1
ATOM 1406 O O . VAL A 1 179 ? -7.527 16.674 15.264 1.00 92.31 179 VAL A O 1
ATOM 1409 N N . ARG A 1 180 ? -5.974 15.287 16.097 1.00 89.81 180 ARG A N 1
ATOM 1410 C CA . ARG A 1 180 ? -6.652 15.096 17.399 1.00 89.81 180 ARG A CA 1
ATOM 1411 C C . ARG A 1 180 ? -6.678 16.379 18.228 1.00 89.81 180 ARG A C 1
ATOM 1413 O O . ARG A 1 180 ? -7.661 16.635 18.912 1.00 89.81 180 ARG A O 1
ATOM 1420 N N . GLU A 1 181 ? -5.618 17.176 18.140 1.00 90.69 181 GLU A N 1
ATOM 1421 C CA . GLU A 1 181 ? -5.491 18.480 18.803 1.00 90.69 181 GLU A CA 1
ATOM 1422 C C . GLU A 1 181 ? -6.267 19.596 18.076 1.00 90.69 181 GLU A C 1
ATOM 1424 O O . GLU A 1 181 ? -6.352 20.717 18.570 1.00 90.69 181 GLU A O 1
ATOM 1429 N N . GLY A 1 182 ? -6.848 19.308 16.905 1.00 89.19 182 GLY A N 1
ATOM 1430 C CA . GLY A 1 182 ? -7.660 20.249 16.130 1.00 89.19 182 GLY A CA 1
ATOM 1431 C C . GLY A 1 182 ? -6.864 21.294 15.344 1.00 89.19 182 GLY A C 1
ATOM 1432 O O . GLY A 1 182 ? -7.461 22.177 14.733 1.00 89.19 182 GLY A O 1
ATOM 1433 N N . SER A 1 183 ? -5.532 21.193 15.320 1.00 91.50 183 SER A N 1
ATOM 1434 C CA . SER A 1 183 ? -4.661 22.092 14.546 1.00 91.50 183 SER A CA 1
ATOM 1435 C C . SER A 1 183 ? -4.620 21.758 13.053 1.00 91.50 183 SER A C 1
ATOM 1437 O O . SER A 1 183 ? -4.201 22.587 12.251 1.00 91.50 183 SER A O 1
ATOM 1439 N N . LEU A 1 184 ? -5.057 20.556 12.669 1.00 91.75 184 LEU A N 1
ATOM 1440 C CA . LEU A 1 184 ? -5.113 20.102 11.282 1.00 91.75 184 LEU A CA 1
ATOM 1441 C C . LEU A 1 184 ? -6.434 19.374 11.015 1.00 91.75 184 LEU A C 1
ATOM 1443 O O . LEU A 1 184 ? -6.943 18.664 11.883 1.00 91.75 184 LEU A O 1
ATOM 1447 N N . LYS A 1 185 ? -7.017 19.521 9.820 1.00 93.81 185 LYS A N 1
ATOM 1448 C CA . LYS A 1 185 ? -8.215 18.749 9.464 1.00 93.81 185 LYS A CA 1
ATOM 1449 C C . LYS A 1 185 ? -7.798 17.375 8.959 1.00 93.81 185 LYS A C 1
ATOM 1451 O O . LYS A 1 185 ? -6.849 17.243 8.198 1.00 93.81 185 LYS A O 1
ATOM 1456 N N . ILE A 1 186 ? -8.578 16.346 9.292 1.00 93.50 186 ILE A N 1
ATOM 1457 C CA . ILE A 1 186 ? -8.327 14.976 8.810 1.00 93.50 186 ILE A CA 1
ATOM 1458 C C . ILE A 1 186 ? -8.357 14.860 7.276 1.00 93.50 186 ILE A C 1
ATOM 1460 O O . ILE A 1 186 ? -7.768 13.953 6.704 1.00 93.50 186 ILE A O 1
ATOM 1464 N N . GLN A 1 187 ? -9.049 15.784 6.605 1.00 94.31 187 GLN A N 1
ATOM 1465 C CA . GLN A 1 187 ? -9.136 15.862 5.146 1.00 94.31 187 GLN A CA 1
ATOM 1466 C C . GLN A 1 187 ? -7.817 16.297 4.492 1.00 94.31 187 GLN A C 1
ATOM 1468 O O . GLN A 1 187 ? -7.577 15.932 3.345 1.00 94.31 187 GLN A O 1
ATOM 1473 N N . ASP A 1 188 ? -6.959 16.997 5.237 1.00 93.44 188 ASP A N 1
ATOM 1474 C CA . ASP A 1 188 ? -5.662 17.500 4.770 1.00 93.44 188 ASP A CA 1
ATOM 1475 C C . ASP A 1 188 ? -4.524 16.495 5.039 1.00 93.44 188 ASP A C 1
ATOM 1477 O O . ASP A 1 188 ? -3.366 16.749 4.721 1.00 93.44 188 ASP A O 1
ATOM 1481 N N . VAL A 1 189 ? -4.843 15.339 5.631 1.00 92.62 189 VAL A N 1
ATOM 1482 C CA . VAL A 1 189 ? -3.897 14.258 5.925 1.00 92.62 189 VAL A CA 1
ATOM 1483 C C . VAL A 1 189 ? -4.279 13.034 5.112 1.00 92.62 189 VAL A C 1
ATOM 1485 O O . VAL A 1 189 ? -5.448 12.638 5.066 1.00 92.62 189 VAL A O 1
ATOM 1488 N N . CYS A 1 190 ? -3.290 12.383 4.504 1.00 93.56 190 CYS A N 1
ATOM 1489 C CA . CYS A 1 190 ? -3.527 11.114 3.844 1.00 93.56 190 CYS A CA 1
ATOM 1490 C C . CYS A 1 190 ? -3.738 10.021 4.896 1.00 93.56 190 CYS A C 1
ATOM 1492 O O . CYS A 1 190 ? -2.788 9.575 5.530 1.00 93.56 190 CYS A O 1
ATOM 1494 N N . ILE A 1 191 ? -4.963 9.524 5.069 1.00 93.44 191 ILE A N 1
ATOM 1495 C CA . ILE A 1 191 ? -5.263 8.552 6.141 1.00 93.44 191 ILE A CA 1
ATOM 1496 C C . ILE A 1 191 ? -4.739 7.131 5.872 1.00 93.44 191 ILE A C 1
ATOM 1498 O O . ILE A 1 191 ? -4.823 6.265 6.740 1.00 93.44 191 ILE A O 1
ATOM 1502 N N . ALA A 1 192 ? -4.206 6.877 4.675 1.00 90.25 192 ALA A N 1
ATOM 1503 C CA . ALA A 1 192 ? -3.656 5.582 4.274 1.00 90.25 192 ALA A CA 1
ATOM 1504 C C . ALA A 1 192 ? -2.128 5.476 4.455 1.00 90.25 192 ALA A C 1
ATOM 1506 O O . ALA A 1 192 ? -1.619 4.365 4.636 1.00 90.25 192 ALA A O 1
ATOM 1507 N N . CYS A 1 193 ? -1.392 6.593 4.389 1.00 87.38 193 CYS A N 1
ATOM 1508 C CA . CYS A 1 193 ? 0.042 6.654 4.718 1.00 87.38 193 CYS A CA 1
ATOM 1509 C C . CYS A 1 193 ? 0.358 7.493 5.963 1.00 87.38 193 CYS A C 1
ATOM 1511 O O . CYS A 1 193 ? 1.464 7.385 6.474 1.00 87.38 193 CYS A O 1
ATOM 1513 N N . TYR A 1 194 ? -0.624 8.231 6.483 1.00 87.19 194 TYR A N 1
ATOM 1514 C CA . TYR A 1 194 ? -0.557 9.070 7.682 1.00 87.19 194 TYR A CA 1
ATOM 1515 C C . TYR A 1 194 ? 0.360 10.292 7.568 1.00 87.19 194 TYR A C 1
ATOM 1517 O O . TYR A 1 194 ? 0.835 10.784 8.588 1.00 87.19 194 TYR A O 1
ATOM 1525 N N . GLU A 1 195 ? 0.571 10.778 6.343 1.00 79.50 195 GLU A N 1
ATOM 1526 C CA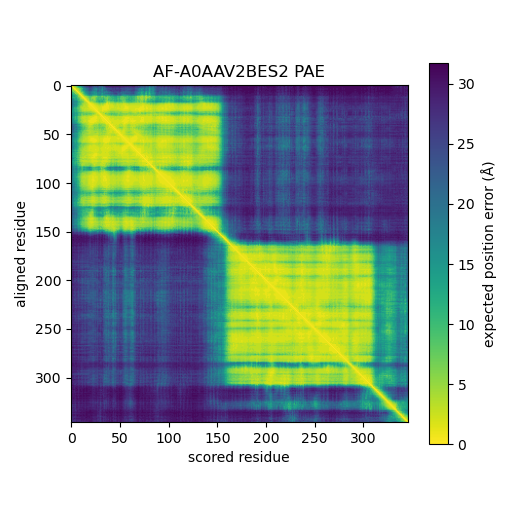 . GLU A 1 195 ? 1.401 11.946 6.029 1.00 79.50 195 GLU A CA 1
ATOM 1527 C C . GLU A 1 195 ? 0.543 13.161 5.654 1.00 79.50 195 GLU A C 1
ATOM 1529 O O . GLU A 1 195 ? -0.519 13.015 5.037 1.00 79.50 195 GLU A O 1
ATOM 1534 N N . ASN A 1 196 ? 1.018 14.360 5.995 1.00 86.19 196 ASN A N 1
ATOM 1535 C CA . ASN A 1 196 ? 0.410 15.650 5.634 1.00 86.19 196 ASN A CA 1
ATOM 1536 C C . ASN A 1 196 ? 1.261 16.489 4.663 1.00 86.19 196 ASN A C 1
ATOM 1538 O O . ASN A 1 196 ? 0.737 17.406 4.045 1.00 86.19 196 ASN A O 1
ATOM 1542 N N . GLU A 1 197 ? 2.545 16.171 4.479 1.00 83.25 197 GLU A N 1
ATOM 1543 C CA . GLU A 1 197 ? 3.435 16.838 3.507 1.00 83.25 197 GLU A CA 1
ATOM 1544 C C . GLU A 1 197 ? 3.258 16.312 2.068 1.00 83.25 197 GLU A C 1
ATOM 1546 O O . GLU A 1 197 ? 4.075 16.552 1.182 1.00 83.25 197 GLU A O 1
ATOM 1551 N N . VAL A 1 198 ? 2.177 15.571 1.821 1.00 84.62 198 VAL A N 1
ATOM 1552 C CA . VAL A 1 198 ? 1.837 14.984 0.525 1.00 84.62 198 VAL A CA 1
ATOM 1553 C C . VAL A 1 198 ? 0.655 15.717 -0.093 1.00 84.62 198 VAL A C 1
ATOM 1555 O O . VAL A 1 198 ? -0.281 16.114 0.599 1.00 84.62 198 VAL A O 1
ATOM 1558 N N . GLN A 1 199 ? 0.650 15.848 -1.419 1.00 91.31 199 GLN A N 1
ATOM 1559 C CA . GLN A 1 199 ? -0.495 16.426 -2.114 1.00 91.31 199 GLN A CA 1
ATOM 1560 C C . GLN A 1 199 ? -1.700 15.481 -2.029 1.00 91.31 199 GLN A C 1
ATOM 1562 O O . GLN A 1 199 ? -1.665 14.353 -2.532 1.00 91.31 199 GLN A O 1
ATOM 1567 N N . ILE A 1 200 ? -2.782 15.964 -1.421 1.00 95.56 200 ILE A N 1
ATOM 1568 C CA . ILE A 1 200 ? -4.072 15.278 -1.403 1.00 95.56 200 ILE A CA 1
ATOM 1569 C C . ILE A 1 200 ? -4.747 15.478 -2.760 1.00 95.56 200 ILE A C 1
ATOM 1571 O O . ILE A 1 200 ? -5.000 16.606 -3.179 1.00 95.56 200 ILE A O 1
ATOM 1575 N N . VAL A 1 201 ? -5.006 14.374 -3.459 1.00 93.19 201 VAL A N 1
ATOM 1576 C CA . VAL A 1 201 ? -5.603 14.377 -4.807 1.00 93.19 201 VAL A CA 1
ATOM 1577 C C . VAL A 1 201 ? -7.063 13.938 -4.806 1.00 93.19 201 VAL A C 1
ATOM 1579 O O . VAL A 1 201 ? -7.764 14.137 -5.793 1.00 93.19 201 VAL A O 1
ATOM 1582 N N . ASP A 1 202 ? -7.508 13.291 -3.729 1.00 93.19 202 ASP A N 1
ATOM 1583 C CA . ASP A 1 202 ? -8.869 12.788 -3.565 1.00 93.19 202 ASP A CA 1
ATOM 1584 C C . ASP A 1 202 ? -9.153 12.503 -2.082 1.00 93.19 202 ASP A C 1
ATOM 1586 O O . ASP A 1 202 ? -8.278 12.652 -1.224 1.00 93.19 202 ASP A O 1
ATOM 1590 N N . PHE A 1 203 ? -10.360 12.043 -1.771 1.00 95.06 203 PHE A N 1
ATOM 1591 C CA . PHE A 1 203 ? -10.762 11.636 -0.431 1.00 95.06 203 PHE A CA 1
ATOM 1592 C C . PHE A 1 203 ? -10.990 10.134 -0.350 1.00 95.06 203 PHE A C 1
ATOM 1594 O O . PHE A 1 203 ? -11.415 9.491 -1.309 1.00 95.06 203 PHE A O 1
ATOM 1601 N N . HIS A 1 204 ? -10.783 9.568 0.837 1.00 95.50 204 HIS A N 1
ATOM 1602 C CA . HIS A 1 204 ? -11.069 8.157 1.047 1.00 95.50 204 HIS A CA 1
ATOM 1603 C C . HIS A 1 204 ? -12.571 7.874 0.822 1.00 95.50 204 HIS A C 1
ATOM 1605 O O . HIS A 1 204 ? -13.419 8.592 1.372 1.00 95.50 204 HIS A O 1
ATOM 1611 N N . PRO A 1 205 ? -12.942 6.850 0.026 1.00 93.69 205 PRO A N 1
ATOM 1612 C CA . PRO A 1 205 ? -14.341 6.601 -0.328 1.00 93.69 205 PRO A CA 1
ATOM 1613 C C . PRO A 1 205 ? -15.165 6.128 0.876 1.00 93.69 205 PRO A C 1
ATOM 1615 O O . PRO A 1 205 ? -16.313 6.527 1.036 1.00 93.69 205 PRO A O 1
ATOM 1618 N N . LEU A 1 206 ? -14.559 5.334 1.766 1.00 92.19 206 LEU A N 1
ATOM 1619 C CA . LEU A 1 206 ? -15.266 4.733 2.903 1.00 92.19 206 LEU A CA 1
ATOM 1620 C C . LEU A 1 206 ? -15.360 5.601 4.166 1.00 92.19 206 LEU A C 1
ATOM 1622 O O . LEU A 1 206 ? -16.263 5.422 4.979 1.00 92.19 206 LEU A O 1
ATOM 1626 N N . CYS A 1 207 ? -14.395 6.488 4.392 1.00 92.50 207 CYS A N 1
ATOM 1627 C CA . CYS A 1 207 ? -14.247 7.190 5.662 1.00 92.50 207 CYS A CA 1
ATOM 1628 C C . CYS A 1 207 ? -13.702 8.600 5.450 1.00 92.50 207 CYS A C 1
ATOM 1630 O O . CYS A 1 207 ? -13.253 8.959 4.361 1.00 92.50 207 CYS A O 1
ATOM 1632 N N . ASN A 1 208 ? -13.794 9.431 6.482 1.00 92.31 208 ASN A N 1
ATOM 1633 C CA . ASN A 1 208 ? -13.311 10.803 6.420 1.00 92.31 208 ASN A CA 1
ATOM 1634 C C . ASN A 1 208 ? -11.782 10.834 6.448 1.00 92.31 208 ASN A C 1
ATOM 1636 O O . ASN A 1 208 ? -11.165 10.359 7.397 1.00 92.31 208 ASN A O 1
ATOM 1640 N N . GLY A 1 209 ? -11.193 11.427 5.414 1.00 94.38 209 GLY A N 1
ATOM 1641 C CA . GLY A 1 209 ? -9.753 11.592 5.292 1.00 94.38 209 GLY A CA 1
ATOM 1642 C C . GLY A 1 209 ? -9.318 11.850 3.857 1.00 94.38 209 GLY A C 1
ATOM 1643 O O . GLY A 1 209 ? -10.034 11.483 2.919 1.00 94.38 209 GLY A O 1
ATOM 1644 N N . GLY A 1 210 ? -8.163 12.489 3.699 1.00 96.00 210 GLY A N 1
ATOM 1645 C CA . GLY A 1 210 ? -7.531 12.686 2.399 1.00 96.00 210 GLY A CA 1
ATOM 1646 C C . GLY A 1 210 ? -6.844 11.417 1.888 1.00 96.00 210 GLY A C 1
ATOM 1647 O O . GLY A 1 210 ? -6.555 10.485 2.648 1.00 96.00 210 GLY A O 1
ATOM 1648 N N . LEU A 1 211 ? -6.562 11.391 0.589 1.00 96.06 211 LEU A N 1
ATOM 1649 C CA . LEU A 1 211 ? -5.706 10.416 -0.078 1.00 96.06 211 LEU A CA 1
ATOM 1650 C C . LEU A 1 211 ? -4.694 11.134 -0.977 1.00 96.06 211 LEU A C 1
ATOM 1652 O O . LEU A 1 211 ? -5.065 11.942 -1.829 1.00 96.06 211 LEU A O 1
ATOM 1656 N N . CYS A 1 212 ? -3.413 10.796 -0.821 1.00 92.38 212 CYS A N 1
ATOM 1657 C CA . CYS A 1 212 ? -2.396 11.136 -1.815 1.00 92.38 212 CYS A CA 1
ATOM 1658 C C . CYS A 1 212 ? -2.487 10.207 -3.034 1.00 92.38 212 CYS A C 1
ATOM 1660 O O . CYS A 1 212 ? -3.136 9.157 -2.971 1.00 92.38 212 CYS A O 1
ATOM 1662 N N . LEU A 1 213 ? -1.820 10.573 -4.132 1.00 89.62 213 LEU A N 1
ATOM 1663 C CA . LEU A 1 213 ? -1.887 9.842 -5.401 1.00 89.62 213 LEU A CA 1
ATOM 1664 C C . LEU A 1 213 ? -1.521 8.359 -5.254 1.00 89.62 213 LEU A C 1
ATOM 1666 O O . LEU A 1 213 ? -2.319 7.496 -5.608 1.00 89.62 213 LEU A O 1
ATOM 1670 N N . GLU A 1 214 ? -0.382 8.058 -4.634 1.00 84.69 214 GLU A N 1
ATOM 1671 C CA . GLU A 1 214 ? 0.072 6.677 -4.419 1.00 84.69 214 GLU A CA 1
ATOM 1672 C C . GLU A 1 214 ? -0.923 5.859 -3.585 1.00 84.69 214 GLU A C 1
ATOM 1674 O O . GLU A 1 214 ? -1.177 4.683 -3.844 1.00 84.69 214 GLU A O 1
ATOM 1679 N N . CYS A 1 215 ? -1.515 6.475 -2.558 1.00 90.38 215 CYS A N 1
ATOM 1680 C CA . CYS A 1 215 ? -2.494 5.802 -1.711 1.00 90.38 215 CYS A CA 1
ATOM 1681 C C . CYS A 1 215 ? -3.829 5.593 -2.424 1.00 90.38 215 CYS A C 1
ATOM 1683 O O . CYS A 1 215 ? -4.465 4.562 -2.204 1.00 90.38 215 CYS A O 1
ATOM 1685 N N . LYS A 1 216 ? -4.241 6.539 -3.271 1.00 93.12 216 LYS A N 1
ATOM 1686 C CA . LYS A 1 216 ? -5.421 6.403 -4.125 1.00 93.12 216 LYS A CA 1
ATOM 1687 C C . LYS A 1 216 ? -5.253 5.234 -5.090 1.00 93.12 216 LYS A C 1
ATOM 1689 O O . LYS A 1 216 ? -6.108 4.353 -5.102 1.00 93.12 216 LYS A O 1
ATOM 1694 N N . GLU A 1 217 ? -4.152 5.195 -5.837 1.00 87.19 217 GLU A N 1
ATOM 1695 C CA . GLU A 1 217 ? -3.880 4.121 -6.800 1.00 87.19 217 GLU A CA 1
ATOM 1696 C C . GLU A 1 217 ? -3.817 2.758 -6.105 1.00 87.19 217 GLU A C 1
ATOM 1698 O O . GLU A 1 217 ? -4.491 1.813 -6.509 1.00 87.19 217 GLU A O 1
ATOM 1703 N N . ARG A 1 218 ? -3.107 2.675 -4.976 1.00 87.44 218 ARG A N 1
ATOM 1704 C CA . ARG A 1 218 ? -3.012 1.446 -4.181 1.00 87.44 218 ARG A CA 1
ATOM 1705 C C . ARG A 1 218 ? -4.356 0.982 -3.627 1.00 87.44 218 ARG A C 1
ATOM 1707 O O . ARG A 1 218 ? -4.601 -0.225 -3.566 1.00 87.44 218 ARG A O 1
ATOM 1714 N N . LEU A 1 219 ? -5.222 1.910 -3.215 1.00 91.00 219 LEU A N 1
ATOM 1715 C CA . LEU A 1 219 ? -6.579 1.581 -2.792 1.00 91.00 219 LEU A CA 1
ATOM 1716 C C . LEU A 1 219 ? -7.396 1.052 -3.973 1.00 91.00 219 LEU A C 1
ATOM 1718 O O . LEU A 1 219 ? -8.023 0.007 -3.833 1.00 91.00 219 LEU A O 1
ATOM 1722 N N . GLN A 1 220 ? -7.334 1.693 -5.142 1.00 88.75 220 GLN A N 1
ATOM 1723 C CA . GLN A 1 220 ? -8.015 1.208 -6.348 1.00 88.75 220 GLN A CA 1
ATOM 1724 C C . GLN A 1 220 ? -7.542 -0.196 -6.760 1.00 88.75 220 GLN A C 1
ATOM 1726 O O . GLN A 1 220 ? -8.356 -1.037 -7.136 1.00 88.75 220 GLN A O 1
ATOM 1731 N N . GLU A 1 221 ? -6.247 -0.482 -6.647 1.00 84.50 221 GLU A N 1
ATOM 1732 C CA . GLU A 1 221 ? -5.687 -1.783 -7.023 1.00 84.50 221 GLU A CA 1
ATOM 1733 C C . GLU A 1 221 ? -6.083 -2.912 -6.052 1.00 84.50 221 GLU A C 1
ATOM 1735 O O . GLU A 1 221 ? -6.282 -4.046 -6.489 1.00 84.50 221 GLU A O 1
ATOM 1740 N N . ASN A 1 222 ? -6.234 -2.626 -4.751 1.00 82.56 222 ASN A N 1
ATOM 1741 C CA . ASN A 1 222 ? -6.351 -3.670 -3.721 1.00 82.56 222 ASN A CA 1
ATOM 1742 C C . ASN A 1 222 ? -7.687 -3.699 -2.954 1.00 82.56 222 ASN A C 1
ATOM 1744 O O . ASN A 1 222 ? -7.915 -4.618 -2.167 1.00 82.56 222 ASN A O 1
ATOM 1748 N N . MET A 1 223 ? -8.604 -2.746 -3.163 1.00 86.75 223 MET A N 1
ATOM 1749 C CA . MET A 1 223 ? -9.877 -2.683 -2.418 1.00 86.75 223 MET A CA 1
ATOM 1750 C C . MET A 1 223 ? -10.762 -3.929 -2.589 1.00 86.75 223 MET A C 1
ATOM 1752 O O . MET A 1 223 ? -11.545 -4.240 -1.691 1.00 86.75 223 MET A O 1
ATOM 1756 N N . PHE A 1 224 ? -10.617 -4.654 -3.701 1.00 85.31 224 PHE A N 1
ATOM 1757 C CA . PHE A 1 224 ? -11.375 -5.871 -4.024 1.00 85.31 224 PHE A CA 1
ATOM 1758 C C . PHE A 1 224 ? -10.491 -7.128 -4.111 1.00 85.31 224 PHE A C 1
ATOM 1760 O O . PHE A 1 224 ? -10.860 -8.111 -4.751 1.00 85.31 224 PHE A O 1
ATOM 1767 N N . ALA A 1 225 ? -9.311 -7.110 -3.485 1.00 79.62 225 ALA A N 1
ATOM 1768 C CA . ALA A 1 225 ? -8.410 -8.256 -3.455 1.00 79.62 225 ALA A CA 1
ATOM 1769 C C . ALA A 1 225 ? -8.876 -9.286 -2.407 1.00 79.62 225 ALA A C 1
ATOM 1771 O O . ALA A 1 225 ? -8.495 -9.212 -1.241 1.00 79.62 225 ALA A O 1
ATOM 1772 N N . TYR A 1 226 ? -9.715 -10.243 -2.809 1.00 82.25 226 TYR A N 1
ATOM 1773 C CA . TYR A 1 226 ? -10.234 -11.286 -1.917 1.00 82.25 226 TYR A CA 1
ATOM 1774 C C . TYR A 1 226 ? -9.336 -12.525 -1.864 1.00 82.25 226 TYR A C 1
ATOM 1776 O O . TYR A 1 226 ? -8.791 -12.955 -2.881 1.00 82.25 226 TYR A O 1
ATOM 1784 N N . GLY A 1 227 ? -9.194 -13.089 -0.665 1.00 73.62 227 GLY A N 1
ATOM 1785 C CA . GLY A 1 227 ? -8.547 -14.371 -0.427 1.00 73.62 227 GLY A CA 1
ATOM 1786 C C . GLY A 1 227 ? -9.504 -15.542 -0.648 1.00 73.62 227 GLY A C 1
ATOM 1787 O O . GLY A 1 227 ? -10.699 -15.368 -0.890 1.00 73.62 227 GLY A O 1
ATOM 1788 N N . ASN A 1 228 ? -8.978 -16.761 -0.518 1.00 73.56 228 ASN A N 1
ATOM 1789 C CA . ASN A 1 228 ? -9.764 -17.995 -0.665 1.00 73.56 228 ASN A CA 1
ATOM 1790 C C . ASN A 1 228 ? -10.838 -18.165 0.427 1.00 73.56 228 ASN A C 1
ATOM 1792 O O . ASN A 1 228 ? -11.756 -18.962 0.271 1.00 73.56 228 ASN A O 1
ATOM 1796 N N . ASP A 1 229 ? -10.718 -17.430 1.530 1.00 77.00 229 ASP A N 1
ATOM 1797 C CA . ASP A 1 229 ? -11.683 -17.362 2.629 1.00 77.00 229 ASP A CA 1
ATOM 1798 C C . ASP A 1 229 ? -12.818 -16.349 2.374 1.00 77.00 229 ASP A C 1
ATOM 1800 O O . ASP A 1 229 ? -13.680 -16.148 3.231 1.00 77.00 229 ASP A O 1
ATOM 1804 N N . GLY A 1 230 ? -12.819 -15.687 1.211 1.00 79.94 230 GLY A N 1
ATOM 1805 C CA . GLY A 1 230 ? -13.779 -14.641 0.863 1.00 79.94 230 GLY A CA 1
ATOM 1806 C C . GLY A 1 230 ? -13.556 -13.323 1.610 1.00 79.94 230 GLY A C 1
ATOM 1807 O O . GLY A 1 230 ? -14.354 -12.397 1.456 1.00 79.94 230 GLY A O 1
ATOM 1808 N N . LYS A 1 231 ? -12.485 -13.195 2.403 1.00 84.69 231 LYS A N 1
ATOM 1809 C CA . LYS A 1 231 ? -12.135 -11.960 3.116 1.00 84.69 231 LYS A CA 1
ATOM 1810 C C . LYS A 1 231 ? -11.120 -11.157 2.312 1.00 84.69 231 LYS A C 1
ATOM 1812 O O . LYS A 1 231 ? -10.407 -11.676 1.458 1.00 84.69 231 LYS A O 1
ATOM 1817 N N . ASN A 1 232 ? -11.073 -9.851 2.544 1.00 84.12 232 ASN A N 1
ATOM 1818 C CA . ASN A 1 232 ? -10.119 -8.983 1.869 1.00 84.12 232 ASN A CA 1
ATOM 1819 C C . ASN A 1 232 ? -8.694 -9.258 2.383 1.00 84.12 232 ASN A C 1
ATOM 1821 O O . ASN A 1 232 ? -8.448 -9.226 3.592 1.00 84.12 232 ASN A O 1
ATOM 1825 N N . MET A 1 233 ? -7.760 -9.492 1.461 1.00 82.12 233 MET A N 1
ATOM 1826 C CA . MET A 1 233 ? -6.337 -9.723 1.737 1.00 82.12 233 MET A CA 1
ATOM 1827 C C . MET A 1 233 ? -5.596 -8.446 2.156 1.00 82.12 233 MET A C 1
ATOM 1829 O O . MET A 1 233 ? -4.432 -8.500 2.560 1.00 82.12 233 MET A O 1
ATOM 1833 N N . CYS A 1 234 ? -6.241 -7.287 2.033 1.00 86.44 234 CYS A N 1
ATOM 1834 C CA . CYS A 1 234 ? -5.689 -5.982 2.343 1.00 86.44 234 CYS A CA 1
ATOM 1835 C C . CYS A 1 234 ? -6.598 -5.201 3.297 1.00 86.44 234 CYS A C 1
ATOM 1837 O O . CYS A 1 234 ? -7.819 -5.342 3.312 1.00 86.44 234 CYS A O 1
ATOM 1839 N N . CYS A 1 235 ? -5.986 -4.318 4.085 1.00 90.75 235 CYS A N 1
ATOM 1840 C CA . CYS A 1 235 ? -6.709 -3.426 4.981 1.00 90.75 235 CYS A CA 1
ATOM 1841 C C . CYS A 1 235 ? -7.686 -2.527 4.206 1.00 90.75 235 CYS A C 1
ATOM 1843 O O . CYS A 1 235 ? -7.295 -1.845 3.263 1.00 90.75 235 CYS A O 1
ATOM 1845 N N . SER A 1 236 ? -8.928 -2.424 4.679 1.00 93.69 236 SER A N 1
ATOM 1846 C CA . SER A 1 236 ? -9.990 -1.623 4.048 1.00 93.69 236 SER A CA 1
ATOM 1847 C C . SER A 1 236 ? -9.750 -0.106 4.090 1.00 93.69 236 SER A C 1
ATOM 1849 O O . SER A 1 236 ? -10.493 0.632 3.454 1.00 93.69 236 SER A O 1
ATOM 1851 N N . ILE A 1 237 ? -8.764 0.362 4.864 1.00 93.44 237 ILE A N 1
ATOM 1852 C CA . ILE A 1 237 ? -8.422 1.787 5.013 1.00 93.44 237 ILE A CA 1
ATOM 1853 C C . ILE A 1 237 ? -7.150 2.118 4.231 1.00 93.44 237 ILE A C 1
ATOM 1855 O O . ILE A 1 237 ? -7.118 3.019 3.404 1.00 93.44 237 ILE A O 1
ATOM 1859 N N . CYS A 1 238 ? -6.062 1.394 4.495 1.00 89.25 238 CYS A N 1
ATOM 1860 C CA . CYS A 1 238 ? -4.776 1.717 3.885 1.00 89.25 238 CYS A CA 1
ATOM 1861 C C . CYS A 1 238 ? -4.430 0.851 2.679 1.00 89.25 238 CYS A C 1
ATOM 1863 O O . CYS A 1 238 ? -3.388 1.095 2.082 1.00 89.25 238 CYS A O 1
ATOM 1865 N N . ALA A 1 239 ? -5.228 -0.167 2.345 1.00 89.12 239 ALA A N 1
ATOM 1866 C CA . ALA A 1 239 ? -4.968 -1.100 1.249 1.00 89.12 239 ALA A CA 1
ATOM 1867 C C . ALA A 1 239 ? -3.612 -1.830 1.328 1.00 89.12 239 ALA A C 1
ATOM 1869 O O . ALA A 1 239 ? -3.113 -2.329 0.325 1.00 89.12 239 ALA A O 1
ATOM 1870 N N . LYS A 1 240 ? -2.997 -1.899 2.520 1.00 82.12 240 LYS A N 1
ATOM 1871 C CA . LYS A 1 240 ? -1.790 -2.706 2.758 1.00 82.12 240 LYS A CA 1
ATOM 1872 C C . LYS A 1 240 ? -2.180 -4.136 3.150 1.00 82.12 240 LYS A C 1
ATOM 1874 O O . LYS A 1 240 ? -3.100 -4.290 3.962 1.00 82.12 240 LYS A O 1
ATOM 1879 N N . PRO A 1 241 ? -1.486 -5.162 2.631 1.00 79.75 241 PRO A N 1
ATOM 1880 C CA . PRO A 1 241 ? -1.556 -6.514 3.176 1.00 79.75 241 PRO A CA 1
ATOM 1881 C C . PRO A 1 241 ? -0.835 -6.589 4.535 1.00 79.75 241 PRO A C 1
ATOM 1883 O O . PRO A 1 241 ? -0.176 -5.633 4.952 1.00 79.75 241 PRO A O 1
ATOM 1886 N N . GLY A 1 242 ? -0.945 -7.722 5.228 1.00 73.50 242 GLY A N 1
ATOM 1887 C CA . GLY A 1 242 ? -0.212 -7.993 6.470 1.00 73.50 242 GLY A CA 1
ATOM 1888 C C . GLY A 1 242 ? -1.071 -8.693 7.520 1.00 73.50 242 GLY A C 1
ATOM 1889 O O . GLY A 1 242 ? -1.997 -9.420 7.178 1.00 73.50 242 GLY A O 1
ATOM 1890 N N . SER A 1 243 ? -0.774 -8.455 8.802 1.00 79.25 243 SER A N 1
ATOM 1891 C CA . SER A 1 243 ? -1.610 -8.923 9.916 1.00 79.25 243 SER A CA 1
ATOM 1892 C C . SER A 1 243 ? -2.877 -8.069 10.016 1.00 79.25 243 SER A C 1
ATOM 1894 O O . SER A 1 243 ? -2.817 -6.864 10.313 1.00 79.25 243 SER A O 1
ATOM 1896 N N . LEU A 1 244 ? -4.015 -8.698 9.720 1.00 86.56 244 LEU A N 1
ATOM 1897 C CA . LEU A 1 244 ? -5.321 -8.059 9.625 1.00 86.56 244 LEU A CA 1
ATOM 1898 C C . LEU A 1 244 ? -6.289 -8.637 10.658 1.00 86.56 244 LEU A C 1
ATOM 1900 O O . LEU A 1 244 ? -6.380 -9.845 10.842 1.00 86.56 244 LEU A O 1
ATOM 1904 N N . ILE A 1 245 ? -7.060 -7.748 11.272 1.00 88.75 245 ILE A N 1
ATOM 1905 C CA . ILE A 1 245 ? -8.224 -8.066 12.089 1.00 88.75 245 ILE A CA 1
ATOM 1906 C C . ILE A 1 245 ? -9.430 -8.149 11.150 1.00 88.75 245 ILE A C 1
ATOM 1908 O O . ILE A 1 245 ? -9.702 -7.218 10.382 1.00 88.75 245 ILE A O 1
ATOM 1912 N N . ILE A 1 246 ? -10.127 -9.280 11.182 1.00 90.94 246 ILE A N 1
ATOM 1913 C CA . ILE A 1 246 ? -11.196 -9.632 10.244 1.00 90.94 246 ILE A CA 1
ATOM 1914 C C . ILE A 1 246 ? -12.551 -9.458 10.934 1.00 90.94 246 ILE A C 1
ATOM 1916 O O . ILE A 1 246 ? -12.701 -9.773 12.106 1.00 90.94 246 ILE A O 1
ATOM 1920 N N . CYS A 1 247 ? -13.546 -8.947 10.207 1.00 92.50 247 CYS A N 1
ATOM 1921 C CA . CYS A 1 247 ? -14.921 -8.875 10.702 1.00 92.50 247 CYS A CA 1
ATOM 1922 C C . CYS A 1 247 ? -15.571 -10.269 10.769 1.00 92.50 247 CYS A C 1
ATOM 1924 O O . CYS A 1 247 ? -15.594 -10.973 9.751 1.00 92.50 247 CYS A O 1
ATOM 1926 N N . ASP A 1 248 ? -16.207 -10.607 11.893 1.00 90.12 248 ASP A N 1
ATOM 1927 C CA . ASP A 1 248 ? -16.902 -11.892 12.090 1.00 90.12 248 ASP A CA 1
ATOM 1928 C C . ASP A 1 248 ? -18.280 -11.962 11.412 1.00 90.12 248 ASP A C 1
ATOM 1930 O O . ASP A 1 248 ? -18.899 -13.024 11.325 1.00 90.12 248 ASP A O 1
ATOM 1934 N N . SER A 1 249 ? -18.780 -10.845 10.871 1.00 90.31 249 SER A N 1
ATOM 1935 C CA . SER A 1 249 ? -20.018 -10.864 10.089 1.00 90.31 249 SER A CA 1
ATOM 1936 C C . SER A 1 249 ? -19.842 -11.704 8.820 1.00 90.31 249 SER A C 1
ATOM 1938 O O . SER A 1 249 ? -18.956 -11.449 7.999 1.00 90.31 249 SER A O 1
ATOM 1940 N N . LYS A 1 250 ? -20.737 -12.681 8.629 1.00 84.94 250 LYS A N 1
ATOM 1941 C CA . LYS A 1 250 ? -20.737 -13.599 7.475 1.00 84.94 250 LYS A CA 1
ATOM 1942 C C . LYS A 1 250 ? -20.851 -12.873 6.135 1.00 84.94 250 LYS A C 1
ATOM 1944 O O . LYS A 1 250 ? -20.248 -13.290 5.158 1.00 84.94 250 LYS A O 1
ATOM 1949 N N . ASN A 1 251 ? -21.582 -11.760 6.107 1.00 86.19 251 ASN A N 1
ATOM 1950 C CA . ASN A 1 251 ? -21.817 -10.986 4.887 1.00 86.19 251 ASN A CA 1
ATOM 1951 C C . ASN A 1 251 ? -20.788 -9.865 4.684 1.00 86.19 251 ASN A C 1
ATOM 1953 O O . ASN A 1 251 ? -20.918 -9.078 3.743 1.00 86.19 251 ASN A O 1
ATOM 1957 N N . CYS A 1 252 ? -19.787 -9.771 5.563 1.00 89.44 252 CYS A N 1
ATOM 1958 C CA . CYS A 1 252 ? -18.765 -8.741 5.527 1.00 89.44 252 CYS 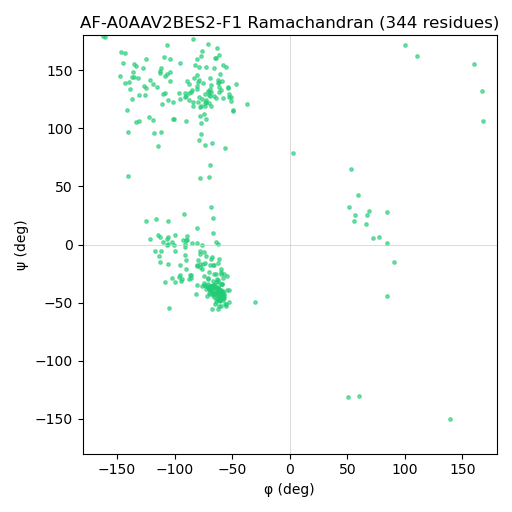A CA 1
ATOM 1959 C C . CYS A 1 252 ? -17.415 -9.322 5.123 1.00 89.44 252 CYS A C 1
ATOM 1961 O O . CYS A 1 252 ? -16.910 -10.254 5.746 1.00 89.44 252 CYS A O 1
ATOM 1963 N N . HIS A 1 253 ? -16.783 -8.687 4.144 1.00 89.06 253 HIS A N 1
ATOM 1964 C CA . HIS A 1 253 ? -15.479 -9.107 3.629 1.00 89.06 253 HIS A CA 1
ATOM 1965 C C . HIS A 1 253 ? -14.334 -8.239 4.155 1.00 89.06 253 HIS A C 1
ATOM 1967 O O . HIS A 1 253 ? -13.190 -8.396 3.743 1.00 89.06 253 HIS A O 1
ATOM 1973 N N . ARG A 1 254 ? -14.635 -7.272 5.028 1.00 91.62 254 ARG A N 1
ATOM 1974 C CA . ARG A 1 254 ? -13.688 -6.234 5.440 1.00 91.62 254 ARG A CA 1
ATOM 1975 C C . ARG A 1 254 ? -12.706 -6.741 6.487 1.00 91.62 254 ARG A C 1
ATOM 1977 O O . ARG A 1 254 ? -13.077 -7.424 7.442 1.00 91.62 254 ARG A O 1
ATOM 1984 N N . SER A 1 255 ? -11.467 -6.312 6.313 1.00 91.94 255 SER A N 1
ATOM 1985 C CA . SER A 1 255 ? -10.340 -6.563 7.200 1.00 91.94 255 SER A CA 1
ATOM 1986 C C . SER A 1 255 ? -9.568 -5.258 7.437 1.00 91.94 255 SER A C 1
ATOM 1988 O O . SER A 1 255 ? -9.639 -4.323 6.628 1.00 91.94 255 SER A O 1
ATOM 1990 N N . PHE A 1 256 ? -8.883 -5.149 8.577 1.00 92.94 256 PHE A N 1
ATOM 1991 C CA . PHE A 1 256 ? -8.229 -3.918 9.038 1.00 92.94 256 PHE A CA 1
ATOM 1992 C C . PHE A 1 256 ? -6.861 -4.226 9.636 1.00 92.94 256 PHE A C 1
ATOM 1994 O O . PHE A 1 256 ? -6.738 -5.128 10.455 1.00 92.94 256 PHE A O 1
ATOM 2001 N N . CYS A 1 257 ? -5.822 -3.474 9.276 1.00 87.50 257 CYS A N 1
ATOM 2002 C CA . CYS A 1 257 ? -4.508 -3.692 9.871 1.00 87.50 257 CYS A CA 1
ATOM 2003 C C . CYS A 1 257 ? -4.407 -3.072 11.270 1.00 87.50 257 CYS A C 1
ATOM 2005 O O . CYS A 1 257 ? -5.034 -2.053 11.576 1.00 87.50 257 CYS A O 1
ATOM 2007 N N . ASN A 1 258 ? -3.537 -3.662 12.093 1.00 84.81 258 ASN A N 1
ATOM 2008 C CA . ASN A 1 258 ? -3.240 -3.184 13.443 1.00 84.81 258 ASN A CA 1
ATOM 2009 C C . ASN A 1 258 ? -2.849 -1.697 13.475 1.00 84.81 258 ASN A C 1
ATOM 2011 O O . ASN A 1 258 ? -3.288 -0.969 14.357 1.00 84.81 258 ASN A O 1
ATOM 2015 N N . TYR A 1 259 ? -2.071 -1.230 12.493 1.00 84.50 259 TYR A N 1
ATOM 2016 C CA . TYR A 1 259 ? -1.638 0.167 12.412 1.00 84.50 259 TYR A CA 1
ATOM 2017 C C . TYR A 1 259 ? -2.803 1.133 12.221 1.00 84.50 259 TYR A C 1
ATOM 2019 O O . TYR A 1 259 ? -2.876 2.117 12.945 1.00 84.50 259 TYR A O 1
ATOM 2027 N N . CYS A 1 260 ? -3.730 0.853 11.295 1.00 89.75 260 CYS A N 1
ATOM 2028 C CA . CYS A 1 260 ? -4.896 1.715 11.097 1.00 89.75 260 CYS A CA 1
ATOM 2029 C C . CYS A 1 260 ? -5.752 1.776 12.362 1.00 89.75 260 CYS A C 1
ATOM 2031 O O . CYS A 1 260 ? -6.220 2.851 12.723 1.00 89.75 260 CYS A O 1
ATOM 2033 N N . ILE A 1 261 ? -5.941 0.639 13.038 1.00 89.75 261 ILE A N 1
ATOM 2034 C CA . ILE A 1 261 ? -6.733 0.595 14.269 1.00 89.75 261 ILE A CA 1
ATOM 2035 C C . ILE A 1 261 ? -6.050 1.406 15.370 1.00 89.75 261 ILE A C 1
ATOM 2037 O O . ILE A 1 261 ? -6.669 2.305 15.931 1.00 89.75 261 ILE A O 1
ATOM 2041 N N . ILE A 1 262 ? -4.764 1.160 15.626 1.00 86.00 262 ILE A N 1
ATOM 2042 C CA . ILE A 1 262 ? -4.013 1.892 16.651 1.00 86.00 262 ILE A CA 1
ATOM 2043 C C . ILE A 1 262 ? -4.010 3.385 16.328 1.00 86.00 262 ILE A C 1
ATOM 2045 O O . ILE A 1 262 ? -4.419 4.178 17.162 1.00 86.00 262 ILE A O 1
ATOM 2049 N N . LEU A 1 263 ? -3.607 3.784 15.122 1.00 86.56 263 LEU A N 1
ATOM 2050 C CA . LEU A 1 263 ? -3.443 5.192 14.765 1.00 86.56 263 LEU A CA 1
ATOM 2051 C C . LEU A 1 263 ? -4.770 5.955 14.683 1.00 86.56 263 LEU A C 1
ATOM 2053 O O . LEU A 1 263 ? -4.812 7.128 15.042 1.00 86.56 263 LEU A O 1
ATOM 2057 N N . LEU A 1 264 ? -5.862 5.345 14.227 1.00 89.62 264 LEU A N 1
ATOM 2058 C CA . LEU A 1 264 ? -7.125 6.074 14.053 1.00 89.62 264 LEU A CA 1
ATOM 2059 C C . LEU A 1 264 ? -8.054 5.960 15.265 1.00 89.62 264 LEU A C 1
ATOM 2061 O O . LEU A 1 264 ? -8.794 6.905 15.537 1.00 89.62 264 LEU A O 1
ATOM 2065 N N . LEU A 1 265 ? -8.016 4.846 15.999 1.00 89.38 265 LEU A N 1
ATOM 2066 C CA . LEU A 1 265 ? -8.906 4.599 17.138 1.00 89.38 265 LEU A CA 1
ATOM 2067 C C . LEU A 1 265 ? -8.199 4.670 18.491 1.00 89.38 265 LEU A C 1
ATOM 2069 O O . LEU A 1 265 ? -8.807 5.095 19.467 1.00 89.38 265 LEU A O 1
ATOM 2073 N N . GLY A 1 266 ? -6.924 4.294 18.542 1.00 86.31 266 GLY A N 1
ATOM 2074 C CA . GLY A 1 266 ? -6.128 4.249 19.764 1.00 86.31 266 GLY A CA 1
ATOM 2075 C C . GLY A 1 266 ? -5.789 2.825 20.224 1.00 86.31 266 GLY A C 1
ATOM 2076 O O . GLY A 1 266 ? -6.410 1.848 19.790 1.00 86.31 266 GLY A O 1
ATOM 2077 N N . PRO A 1 267 ? -4.783 2.689 21.107 1.00 83.94 267 PRO A N 1
ATOM 2078 C CA . PRO A 1 267 ? -4.326 1.395 21.614 1.00 83.94 267 PRO A CA 1
ATOM 2079 C C . PRO A 1 267 ? -5.376 0.688 22.490 1.00 83.94 267 PRO A C 1
ATOM 2081 O O . PRO A 1 267 ? -5.510 -0.532 22.403 1.00 83.94 267 PRO A O 1
ATOM 2084 N N . ASP A 1 268 ? -6.164 1.436 23.266 1.00 85.94 268 ASP A N 1
ATOM 2085 C CA . ASP A 1 268 ? -7.199 0.868 24.143 1.00 85.94 268 ASP A CA 1
ATOM 2086 C C . ASP A 1 268 ? -8.334 0.227 23.338 1.00 85.94 268 ASP A C 1
ATOM 2088 O O . ASP A 1 268 ? -8.755 -0.898 23.610 1.00 85.94 268 ASP A O 1
ATOM 2092 N N . GLU A 1 269 ? -8.783 0.905 22.279 1.00 87.56 269 GLU A N 1
ATOM 2093 C CA . GLU A 1 269 ? -9.792 0.360 21.370 1.00 87.56 269 GLU A CA 1
ATOM 2094 C C . GLU A 1 269 ? -9.261 -0.867 20.621 1.00 87.56 269 GLU A C 1
ATOM 2096 O O . GLU A 1 269 ? -9.993 -1.839 20.454 1.00 87.56 269 GLU A O 1
ATOM 2101 N N . LYS A 1 270 ? -7.975 -0.895 20.243 1.00 87.12 270 LYS A N 1
ATOM 2102 C CA . LYS A 1 270 ? -7.352 -2.099 19.666 1.00 87.12 270 LYS A CA 1
ATOM 2103 C C . LYS A 1 270 ? -7.449 -3.293 20.621 1.00 87.12 270 LYS A C 1
ATOM 2105 O O . LYS A 1 270 ? -7.820 -4.383 20.189 1.00 87.12 270 LYS A O 1
ATOM 2110 N N . LYS A 1 271 ? -7.132 -3.094 21.904 1.00 87.00 271 LYS A N 1
ATOM 2111 C CA . LYS A 1 271 ? -7.220 -4.149 22.924 1.00 87.00 271 LYS A CA 1
ATOM 2112 C C . LYS A 1 271 ? -8.655 -4.656 23.068 1.00 87.00 271 LYS A C 1
ATOM 2114 O O . LYS A 1 271 ? -8.895 -5.855 22.968 1.00 87.00 271 LYS A O 1
ATOM 2119 N N . LYS A 1 272 ? -9.612 -3.735 23.173 1.00 89.00 272 LYS A N 1
ATOM 2120 C CA . LYS A 1 272 ? -11.042 -4.055 23.242 1.00 89.00 272 LYS A CA 1
ATOM 2121 C C . LYS A 1 272 ? -11.531 -4.845 22.026 1.00 89.00 272 LYS A C 1
ATOM 2123 O O . LYS A 1 272 ? -12.305 -5.783 22.187 1.00 89.00 272 LYS A O 1
ATOM 2128 N N . ILE A 1 273 ? -11.084 -4.489 20.820 1.00 89.69 273 ILE A N 1
ATOM 2129 C CA . ILE A 1 273 ? -11.428 -5.207 19.582 1.00 89.69 273 ILE A CA 1
ATOM 2130 C C . ILE A 1 273 ? -10.934 -6.655 19.638 1.00 89.69 273 ILE A C 1
ATOM 2132 O O . ILE A 1 273 ? -11.698 -7.554 19.312 1.00 89.69 273 ILE A O 1
ATOM 2136 N N . ILE A 1 274 ? -9.693 -6.877 20.078 1.00 86.31 274 ILE A N 1
ATOM 2137 C CA . ILE A 1 274 ? -9.102 -8.222 20.179 1.00 86.31 274 ILE A CA 1
ATOM 2138 C C . ILE A 1 274 ? -9.811 -9.072 21.243 1.00 86.31 274 ILE A C 1
ATOM 2140 O O . ILE A 1 274 ? -10.006 -10.267 21.045 1.00 86.31 274 ILE A O 1
ATOM 2144 N N . GLU A 1 275 ? -10.218 -8.465 22.359 1.00 88.38 275 GLU A N 1
ATOM 2145 C CA . GLU A 1 275 ? -10.950 -9.149 23.435 1.00 88.38 275 GLU A CA 1
ATOM 2146 C C . GLU A 1 275 ? -12.423 -9.427 23.080 1.00 88.38 275 GLU A C 1
ATOM 2148 O O . GLU A 1 275 ? -13.075 -10.253 23.720 1.00 88.38 275 GLU A O 1
ATOM 2153 N N . THR A 1 276 ? -12.965 -8.757 22.059 1.00 89.12 276 THR A N 1
ATOM 2154 C CA . THR A 1 276 ? -14.357 -8.926 21.631 1.00 89.12 276 THR A CA 1
ATOM 2155 C C . THR A 1 276 ? -14.489 -10.128 20.698 1.00 89.12 276 THR A C 1
ATOM 2157 O O . THR A 1 276 ? -13.890 -10.157 19.629 1.00 89.12 276 THR A O 1
ATOM 2160 N N . ASN A 1 277 ? -15.343 -11.091 21.051 1.0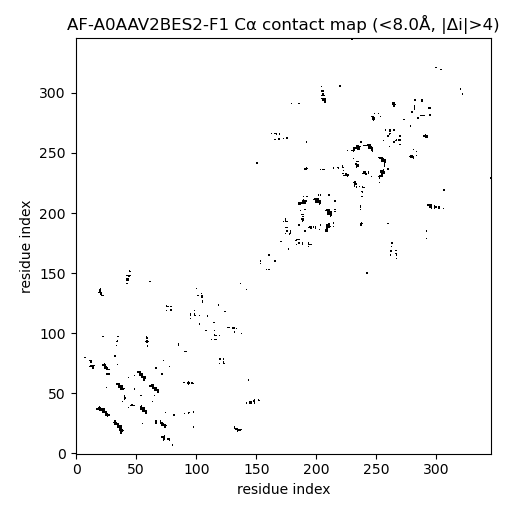0 87.94 277 ASN A N 1
ATOM 2161 C CA . ASN A 1 277 ? -15.669 -12.233 20.197 1.00 87.94 277 ASN A CA 1
ATOM 2162 C C . ASN A 1 277 ? -17.171 -12.576 20.311 1.00 87.94 277 ASN A C 1
ATOM 2164 O O . ASN A 1 277 ? -17.608 -12.960 21.401 1.00 87.94 277 ASN A O 1
ATOM 2168 N N . PRO A 1 278 ? -17.978 -12.449 19.238 1.00 89.12 278 PRO A N 1
ATOM 2169 C CA . PRO A 1 278 ? -17.603 -12.041 17.880 1.00 89.12 278 PRO A CA 1
ATOM 2170 C C . PRO A 1 278 ? -17.427 -10.521 17.738 1.00 89.12 278 PRO A C 1
ATOM 2172 O O . PRO A 1 278 ? -18.219 -9.740 18.275 1.00 89.12 278 PRO A O 1
ATOM 2175 N N . TRP A 1 279 ? -16.429 -10.095 16.964 1.00 91.56 279 TRP A N 1
ATOM 2176 C CA . TRP A 1 279 ? -16.200 -8.694 16.628 1.00 91.56 279 TRP A CA 1
ATOM 2177 C C . TRP A 1 279 ? -16.818 -8.307 15.279 1.00 91.56 279 TRP A C 1
ATOM 2179 O O . TRP A 1 279 ? -16.515 -8.859 14.217 1.00 91.56 279 TRP A O 1
ATOM 2189 N N . TYR A 1 280 ? -17.650 -7.265 15.305 1.00 91.19 280 TYR A N 1
ATOM 2190 C CA . TYR A 1 280 ? -18.240 -6.668 14.112 1.00 91.19 280 TYR A CA 1
ATOM 2191 C C . TYR A 1 280 ? -17.571 -5.336 13.785 1.00 91.19 280 TYR A C 1
ATOM 2193 O O . TYR A 1 280 ? -17.551 -4.410 14.599 1.00 91.19 280 TYR A O 1
ATOM 2201 N N . CYS A 1 281 ? -17.063 -5.218 12.557 1.00 90.62 281 CYS A N 1
ATOM 2202 C CA . CYS A 1 281 ? -16.364 -4.015 12.124 1.00 90.62 281 CYS A CA 1
ATOM 2203 C C . CYS A 1 281 ? -17.255 -2.766 12.108 1.00 90.62 281 CYS A C 1
ATOM 2205 O O . CYS A 1 281 ? -18.484 -2.839 12.141 1.00 90.62 281 CYS A O 1
ATOM 2207 N N . PHE A 1 282 ? -16.618 -1.609 11.948 1.00 86.62 282 PHE A N 1
ATOM 2208 C CA . PHE A 1 282 ? -17.254 -0.286 11.967 1.00 86.62 282 PHE A CA 1
ATOM 2209 C C . PHE A 1 282 ? -18.301 -0.052 10.864 1.00 86.62 282 PHE A C 1
ATOM 2211 O O . PHE A 1 282 ? -19.034 0.921 10.931 1.00 86.62 282 PHE A O 1
ATOM 2218 N N . PHE A 1 283 ? -18.365 -0.923 9.853 1.00 85.94 283 PHE A N 1
ATOM 2219 C CA . PHE A 1 283 ? -19.381 -0.879 8.794 1.00 85.94 283 PHE A CA 1
ATOM 2220 C C . PHE A 1 283 ? -20.578 -1.792 9.078 1.00 85.94 283 PHE A C 1
ATOM 2222 O O . PHE A 1 283 ? -21.609 -1.668 8.429 1.00 85.94 283 PHE A O 1
ATOM 2229 N N . CYS A 1 284 ? -20.426 -2.757 9.988 1.00 86.31 284 CYS A N 1
ATOM 2230 C CA . CYS A 1 284 ? -21.484 -3.697 10.363 1.00 86.31 284 CYS A CA 1
ATOM 2231 C C . CYS A 1 284 ? -22.170 -3.295 11.666 1.00 86.31 284 CYS A C 1
ATOM 2233 O O . CYS A 1 284 ? -23.352 -3.565 11.846 1.00 86.31 284 CYS A O 1
ATOM 2235 N N . SER A 1 285 ? -21.422 -2.671 12.571 1.00 78.69 285 SER A N 1
ATOM 2236 C CA . SER A 1 285 ? -21.953 -2.102 13.803 1.00 78.69 285 SER A CA 1
ATOM 2237 C C . SER A 1 285 ? -22.574 -0.738 13.503 1.00 78.69 285 SER A C 1
ATOM 2239 O O . SER A 1 285 ? -21.953 0.062 12.812 1.00 78.69 285 SER A O 1
ATOM 2241 N N . SER A 1 286 ? -23.753 -0.438 14.054 1.00 60.41 286 SER A N 1
ATOM 2242 C CA . SER A 1 286 ? -24.499 0.826 13.866 1.00 60.41 286 SER A CA 1
ATOM 2243 C C . SER A 1 286 ? -23.824 2.078 14.461 1.00 60.41 286 SER A C 1
ATOM 2245 O O . SER A 1 286 ? -24.499 3.050 14.788 1.00 60.41 286 SER A O 1
ATOM 2247 N N . ASN A 1 287 ? -22.506 2.054 14.654 1.00 64.44 287 ASN A N 1
ATOM 2248 C CA . ASN A 1 287 ? -21.734 3.186 15.144 1.00 64.44 287 ASN A CA 1
ATOM 2249 C C . ASN A 1 287 ? -21.262 4.034 13.961 1.00 64.44 287 ASN A C 1
ATOM 2251 O O . ASN A 1 287 ? -20.568 3.534 13.079 1.00 64.44 287 ASN A O 1
ATOM 2255 N N . ASP A 1 288 ? -21.531 5.341 14.013 1.00 63.94 288 ASP A N 1
ATOM 2256 C CA . ASP A 1 288 ? -21.069 6.372 13.061 1.00 63.94 288 ASP A CA 1
ATOM 2257 C C . ASP A 1 288 ? -19.529 6.622 13.135 1.00 63.94 288 ASP A C 1
ATOM 2259 O O . ASP A 1 288 ? -19.025 7.736 12.947 1.00 63.94 288 ASP A O 1
ATOM 2263 N N . GLY A 1 289 ? -18.745 5.584 13.444 1.00 66.00 289 GLY A N 1
ATOM 2264 C CA . GLY A 1 289 ? -17.297 5.622 13.645 1.00 66.00 289 GLY A CA 1
ATOM 2265 C C . GLY A 1 289 ? -16.838 5.649 15.110 1.00 66.00 289 GLY A C 1
ATOM 2266 O O . GLY A 1 289 ? -17.637 5.784 16.035 1.00 66.00 289 GLY A O 1
ATOM 2267 N N . CYS A 1 290 ? -15.526 5.510 15.314 1.00 74.75 290 CYS A N 1
ATOM 2268 C CA . CYS A 1 290 ? -14.854 5.521 16.616 1.00 74.75 290 CYS A CA 1
ATOM 2269 C C . CYS A 1 290 ? -13.492 6.234 16.489 1.00 74.75 290 CYS A C 1
ATOM 2271 O O . CYS A 1 290 ? -12.785 6.067 15.492 1.00 74.75 290 CYS A O 1
ATOM 2273 N N . GLY A 1 291 ? -13.138 7.063 17.476 1.00 82.62 291 GLY A N 1
ATOM 2274 C CA . GLY A 1 291 ? -11.935 7.899 17.434 1.00 82.62 291 GLY A CA 1
ATOM 2275 C C . GLY A 1 291 ? -11.939 8.886 16.258 1.00 82.62 291 GLY A C 1
ATOM 2276 O O . GLY A 1 291 ? -12.920 9.601 16.027 1.00 82.62 291 GLY A O 1
ATOM 2277 N N . LEU A 1 292 ? -10.835 8.913 15.506 1.00 86.25 292 LEU A N 1
ATOM 2278 C CA . LEU A 1 292 ? -10.701 9.682 14.263 1.00 86.25 292 LEU A CA 1
ATOM 2279 C C . LEU A 1 292 ? -11.383 9.005 13.068 1.00 86.25 292 LEU A C 1
ATOM 2281 O O . LEU A 1 292 ? -11.658 9.661 12.062 1.00 86.25 292 LEU A O 1
ATOM 2285 N N . LEU A 1 293 ? -11.658 7.702 13.153 1.00 88.81 293 LEU A N 1
ATOM 2286 C CA . LEU A 1 293 ? -12.280 6.965 12.063 1.00 88.81 293 LEU A CA 1
ATOM 2287 C C . LEU A 1 293 ? -13.781 7.268 12.028 1.00 88.81 293 LEU A C 1
ATOM 2289 O O . LEU A 1 293 ? -14.550 6.748 12.833 1.00 88.81 293 LEU A O 1
ATOM 2293 N N . ARG A 1 294 ? -14.203 8.088 11.063 1.00 89.75 294 ARG A N 1
ATOM 2294 C CA . ARG A 1 294 ? -15.617 8.389 10.789 1.00 89.75 294 ARG A CA 1
ATOM 2295 C C . ARG A 1 294 ? -16.030 7.787 9.458 1.00 89.75 294 ARG A C 1
ATOM 2297 O O . ARG A 1 294 ? -15.428 8.110 8.435 1.00 89.75 294 ARG A O 1
ATOM 2304 N N . ILE A 1 295 ? -17.029 6.909 9.486 1.00 90.00 295 ILE A N 1
ATOM 2305 C CA . ILE A 1 295 ? -17.552 6.246 8.289 1.00 90.00 295 ILE A CA 1
ATOM 2306 C C . ILE A 1 295 ? -18.502 7.203 7.572 1.00 90.00 295 ILE A C 1
ATOM 2308 O O . ILE A 1 295 ? -19.327 7.865 8.204 1.00 90.00 295 ILE A O 1
ATOM 2312 N N . LYS A 1 296 ? -18.355 7.313 6.253 1.00 89.50 296 LYS A N 1
ATOM 2313 C CA . LYS A 1 296 ? -19.237 8.147 5.431 1.00 89.50 296 LYS A CA 1
ATOM 2314 C C . LYS A 1 296 ? -20.578 7.444 5.258 1.00 89.50 296 LYS A C 1
ATOM 2316 O O . LYS A 1 296 ? -20.591 6.239 5.061 1.00 89.50 296 LYS A O 1
ATOM 2321 N N . LYS A 1 297 ? -21.698 8.167 5.325 1.00 85.75 297 LYS A N 1
ATOM 2322 C CA . LYS A 1 297 ? -23.039 7.569 5.146 1.00 85.75 297 LYS A CA 1
ATOM 2323 C C . LYS A 1 297 ? -23.319 7.228 3.681 1.00 85.75 297 LYS A C 1
ATOM 2325 O O . LYS A 1 297 ? -23.936 6.215 3.400 1.00 85.75 297 LYS A O 1
ATOM 2330 N N . ASP A 1 298 ? -22.777 8.035 2.778 1.00 87.12 298 ASP A N 1
ATOM 2331 C CA . ASP A 1 298 ? -22.817 7.906 1.319 1.00 87.12 298 ASP A CA 1
ATOM 2332 C C . ASP A 1 298 ? -21.603 7.126 0.771 1.00 87.12 298 ASP A C 1
ATOM 2334 O O . ASP A 1 298 ? -21.153 7.350 -0.352 1.00 87.12 298 ASP A O 1
ATOM 2338 N N . TRP A 1 299 ? -21.001 6.240 1.578 1.00 87.62 299 TRP A N 1
ATOM 2339 C CA . TRP A 1 299 ? -19.784 5.521 1.181 1.00 87.62 299 TRP A CA 1
ATOM 2340 C C . TRP A 1 299 ? -19.994 4.629 -0.049 1.00 87.62 299 TRP A C 1
ATOM 2342 O O . TRP A 1 299 ? -19.056 4.420 -0.814 1.00 87.62 299 TRP A O 1
ATOM 2352 N N . GLU A 1 300 ? -21.207 4.114 -0.229 1.00 85.00 300 GLU A N 1
ATOM 2353 C CA . GLU A 1 300 ? -21.619 3.257 -1.340 1.00 85.00 300 GLU A CA 1
ATOM 2354 C C . GLU A 1 300 ? -21.498 3.982 -2.685 1.00 85.00 300 GLU A C 1
ATOM 2356 O O . GLU A 1 300 ? -20.727 3.557 -3.550 1.00 85.00 300 GLU A O 1
ATOM 2361 N N . ASP A 1 301 ? -22.145 5.140 -2.810 1.00 84.00 301 ASP A N 1
ATOM 2362 C CA . ASP A 1 301 ? -22.076 5.988 -4.005 1.00 84.00 301 ASP A CA 1
ATOM 2363 C C . ASP A 1 301 ? -20.645 6.460 -4.275 1.00 84.00 301 ASP A C 1
ATOM 2365 O O . ASP A 1 301 ? -20.166 6.485 -5.412 1.00 84.00 301 ASP A O 1
ATOM 2369 N N . ARG A 1 302 ? -19.904 6.775 -3.207 1.00 87.12 302 ARG A N 1
ATOM 2370 C CA . ARG A 1 302 ? -18.517 7.234 -3.321 1.00 87.12 302 ARG A CA 1
ATOM 2371 C C . ARG A 1 302 ? -17.575 6.172 -3.851 1.00 87.12 302 ARG A C 1
ATOM 2373 O O . ARG A 1 302 ? -16.613 6.539 -4.518 1.00 87.12 302 ARG A O 1
ATOM 2380 N N . ILE A 1 303 ? -17.814 4.887 -3.580 1.00 87.75 303 ILE A N 1
ATOM 2381 C CA . ILE A 1 303 ? -17.038 3.821 -4.223 1.00 87.75 303 ILE A CA 1
ATOM 2382 C C . ILE A 1 303 ? -17.251 3.885 -5.731 1.00 87.75 303 ILE A C 1
ATOM 2384 O O . ILE A 1 303 ? -16.271 3.851 -6.468 1.00 87.75 303 ILE A O 1
ATOM 2388 N N . ILE A 1 304 ? -18.495 4.018 -6.194 1.00 84.62 304 ILE A N 1
ATOM 2389 C CA . ILE A 1 304 ? -18.799 4.052 -7.629 1.00 84.62 304 ILE A CA 1
ATOM 2390 C C . ILE A 1 304 ? -18.001 5.178 -8.294 1.00 84.62 304 ILE A C 1
ATOM 2392 O O . ILE A 1 304 ? -17.248 4.922 -9.234 1.00 84.62 304 ILE A O 1
ATOM 2396 N N . THR A 1 305 ? -18.073 6.394 -7.751 1.00 83.88 305 THR A N 1
ATOM 2397 C CA . THR A 1 305 ? -17.326 7.544 -8.283 1.00 83.88 305 THR A CA 1
ATOM 2398 C C . THR A 1 305 ? -15.810 7.371 -8.177 1.00 83.88 305 THR A C 1
ATOM 2400 O O . THR A 1 305 ? -15.079 7.746 -9.089 1.00 83.88 305 THR A O 1
ATOM 2403 N N . PHE A 1 306 ? -15.314 6.750 -7.106 1.00 87.81 306 PHE A N 1
ATOM 2404 C CA . PHE A 1 306 ? -13.879 6.529 -6.901 1.00 87.81 306 PHE A CA 1
ATOM 2405 C C . PHE A 1 306 ? -13.249 5.603 -7.956 1.00 87.81 306 PHE A C 1
ATOM 2407 O O . PHE A 1 306 ? -12.050 5.708 -8.225 1.00 87.81 306 PHE A O 1
ATOM 2414 N N . PHE A 1 307 ? -14.036 4.716 -8.572 1.00 84.44 307 PHE A N 1
ATOM 2415 C CA . PHE A 1 307 ? -13.587 3.812 -9.639 1.00 84.44 307 PHE A CA 1
ATOM 2416 C C . PHE A 1 307 ? -13.956 4.280 -11.053 1.00 84.44 307 PHE A C 1
ATOM 2418 O O . PHE A 1 307 ? -13.592 3.613 -12.026 1.00 84.44 307 PHE A O 1
ATOM 2425 N N . GLN A 1 308 ? -14.640 5.417 -11.200 1.00 80.12 308 GLN A N 1
ATOM 2426 C CA . GLN A 1 308 ? -14.947 5.959 -12.519 1.00 80.12 308 GLN A CA 1
ATOM 2427 C C . GLN A 1 308 ? -13.662 6.440 -13.222 1.00 80.12 308 GLN A C 1
ATOM 2429 O O . GLN A 1 308 ? -12.856 7.166 -12.629 1.00 80.12 308 GLN A O 1
ATOM 2434 N N . PRO A 1 309 ? -13.438 6.061 -14.494 1.00 63.31 309 PRO A N 1
ATOM 2435 C CA . PRO A 1 309 ? -12.331 6.594 -15.277 1.00 63.31 309 PRO A CA 1
ATOM 2436 C C . PRO A 1 309 ? -12.486 8.107 -15.450 1.00 63.31 309 PRO A C 1
ATOM 2438 O O . PRO A 1 309 ? -13.572 8.591 -15.746 1.00 63.31 309 PRO A O 1
ATOM 2441 N N . SER A 1 310 ? -11.385 8.856 -15.396 1.00 53.94 310 SER A N 1
ATOM 2442 C CA . SER A 1 310 ? -11.370 10.323 -15.559 1.00 53.94 310 SER A CA 1
ATOM 2443 C C . SER A 1 310 ? -11.821 10.835 -16.944 1.00 53.94 310 SER A C 1
ATOM 2445 O O . SER A 1 310 ? -11.739 12.030 -17.205 1.00 53.94 310 SER A O 1
ATOM 2447 N N . LYS A 1 311 ? -12.232 9.944 -17.857 1.00 46.94 311 LYS A N 1
ATOM 2448 C CA . LYS A 1 311 ? -12.651 10.226 -19.240 1.00 46.94 311 LYS A CA 1
ATOM 2449 C C . LYS A 1 311 ? -13.847 9.357 -19.642 1.00 46.94 311 LYS A C 1
ATOM 2451 O O . LYS A 1 311 ? -13.743 8.559 -20.572 1.00 46.94 311 LYS A O 1
ATOM 2456 N N . VAL A 1 312 ? -14.956 9.463 -18.924 1.00 46.50 312 VAL A N 1
ATOM 2457 C CA . VAL A 1 312 ? -16.236 8.947 -19.418 1.00 46.50 312 VAL A CA 1
ATOM 2458 C C . VAL A 1 312 ? -17.115 10.158 -19.683 1.00 46.50 312 VAL A C 1
ATOM 2460 O O . VAL A 1 312 ? -17.685 10.722 -18.756 1.00 46.50 312 VAL A O 1
ATOM 2463 N N . ASP A 1 313 ? -17.141 10.588 -20.94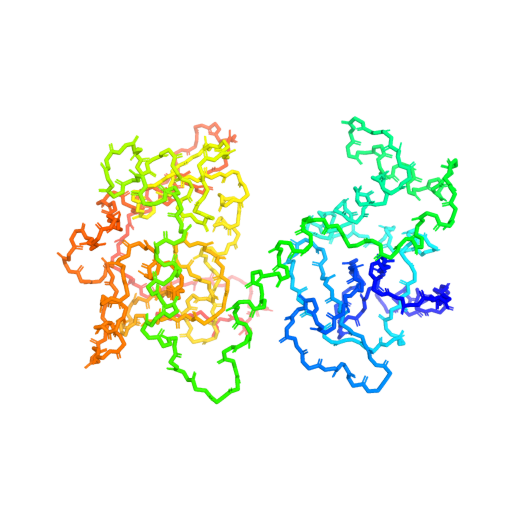8 1.00 43.25 313 ASP A N 1
ATOM 2464 C CA . ASP A 1 313 ? -18.256 11.378 -21.468 1.00 43.25 313 ASP A CA 1
ATOM 2465 C C . ASP A 1 313 ? -19.544 10.612 -21.163 1.00 43.25 313 ASP A C 1
ATOM 2467 O O . ASP A 1 313 ? -19.613 9.410 -21.431 1.00 43.25 313 ASP A O 1
ATOM 2471 N N . GLU A 1 314 ? -20.499 11.323 -20.561 1.00 43.22 314 GLU A N 1
ATOM 2472 C CA . GLU A 1 314 ? -21.928 11.016 -20.420 1.00 43.22 314 GLU A CA 1
ATOM 2473 C C . GLU A 1 314 ? -22.367 9.663 -21.000 1.00 43.22 314 GLU A C 1
ATOM 2475 O O . GLU A 1 314 ? -22.954 9.561 -22.076 1.00 43.22 314 GLU A O 1
ATOM 2480 N N . LEU A 1 315 ? -22.114 8.593 -20.257 1.00 43.09 315 LEU A N 1
ATOM 2481 C CA . LEU A 1 315 ? -22.875 7.363 -20.387 1.00 43.09 315 LEU A CA 1
ATOM 2482 C C . LEU A 1 315 ? -23.452 7.102 -19.009 1.00 43.09 315 LEU A C 1
ATOM 2484 O O . LEU A 1 315 ? -22.706 6.808 -18.073 1.00 43.09 315 LEU A O 1
ATOM 2488 N N . ASP A 1 316 ? -24.773 7.260 -18.910 1.00 43.78 316 ASP A N 1
ATOM 2489 C CA . ASP A 1 316 ? -25.597 6.919 -17.754 1.00 43.78 316 ASP A CA 1
ATOM 2490 C C . ASP A 1 316 ? -25.397 5.438 -17.410 1.00 43.78 316 ASP A C 1
ATOM 2492 O O . ASP A 1 316 ? -26.143 4.552 -17.834 1.00 43.78 316 ASP A O 1
ATOM 2496 N N . LEU A 1 317 ? -24.332 5.143 -16.667 1.00 43.56 317 LEU A N 1
ATOM 2497 C CA . LEU A 1 317 ? -24.165 3.852 -16.029 1.00 43.56 317 LEU A CA 1
ATOM 2498 C C . LEU A 1 317 ? -25.208 3.794 -14.912 1.00 43.56 317 LEU A C 1
ATOM 2500 O O . LEU A 1 317 ? -25.197 4.669 -14.041 1.00 43.56 317 LEU A O 1
ATOM 2504 N N . PRO A 1 318 ? -26.119 2.805 -14.928 1.00 42.06 318 PRO A N 1
ATOM 2505 C CA . PRO A 1 318 ? -27.140 2.704 -13.904 1.00 42.06 318 PRO A CA 1
ATOM 2506 C C . PRO A 1 318 ? -26.452 2.605 -12.546 1.00 42.06 318 PRO A C 1
ATOM 2508 O O . PRO A 1 318 ? -25.568 1.765 -12.350 1.00 42.06 318 PRO A O 1
ATOM 2511 N N . ILE A 1 319 ? -26.849 3.504 -11.642 1.00 43.03 319 ILE A N 1
ATOM 2512 C CA . ILE A 1 319 ? -26.436 3.513 -10.242 1.00 43.03 319 ILE A CA 1
ATOM 2513 C C . ILE A 1 319 ? -26.645 2.092 -9.727 1.00 43.03 319 ILE A C 1
ATOM 2515 O O . ILE A 1 319 ? -27.754 1.553 -9.768 1.00 43.03 319 ILE A O 1
ATOM 2519 N N . LEU A 1 320 ? -25.544 1.446 -9.350 1.00 45.16 320 LEU A N 1
ATOM 2520 C CA . LEU A 1 320 ? -25.582 0.115 -8.778 1.00 45.16 320 LEU A CA 1
ATOM 2521 C C . LEU A 1 320 ? -26.126 0.289 -7.360 1.00 45.16 320 LEU A C 1
ATOM 2523 O O . LEU A 1 320 ? -25.358 0.457 -6.417 1.00 45.16 320 LEU A O 1
ATOM 2527 N N . ASP A 1 321 ? -27.451 0.309 -7.220 1.00 40.50 321 ASP A N 1
ATOM 2528 C CA . ASP A 1 321 ? -28.078 0.247 -5.907 1.00 40.50 321 ASP A CA 1
ATOM 2529 C C . ASP A 1 321 ? -27.489 -0.978 -5.200 1.00 40.50 321 ASP A C 1
ATOM 2531 O O . ASP A 1 321 ? -27.486 -2.085 -5.757 1.00 40.50 321 ASP A O 1
ATOM 2535 N N . PHE A 1 322 ? -26.961 -0.798 -3.987 1.00 42.06 322 PHE A N 1
ATOM 2536 C CA . PHE A 1 322 ? -26.522 -1.895 -3.127 1.00 42.06 322 PHE A CA 1
ATOM 2537 C C . PHE A 1 322 ? -27.760 -2.669 -2.649 1.00 42.06 322 PHE A C 1
ATOM 2539 O O . PHE A 1 322 ? -28.171 -2.643 -1.491 1.00 42.06 322 PHE A O 1
ATOM 2546 N N . VAL A 1 323 ? -28.413 -3.355 -3.583 1.00 44.81 323 VAL A N 1
ATOM 2547 C CA . VAL A 1 323 ? -29.555 -4.216 -3.326 1.00 44.81 323 VAL A CA 1
ATOM 2548 C C . VAL A 1 323 ? -29.054 -5.430 -2.555 1.00 44.81 323 VAL A C 1
ATOM 2550 O O . VAL A 1 323 ? -27.970 -5.956 -2.816 1.00 44.81 323 VAL A O 1
ATOM 2553 N N . VAL A 1 324 ? -29.879 -5.901 -1.617 1.00 45.62 324 VAL A N 1
ATOM 2554 C CA . VAL A 1 324 ? -29.712 -7.179 -0.914 1.00 45.62 324 VAL A CA 1
ATOM 2555 C C . VAL A 1 324 ? -29.169 -8.231 -1.880 1.00 45.62 324 VAL A C 1
ATOM 2557 O O . VAL A 1 324 ? -29.806 -8.509 -2.900 1.00 45.62 324 VAL A O 1
ATOM 2560 N N . LYS A 1 325 ? -27.995 -8.795 -1.561 1.00 54.38 325 LYS A N 1
ATOM 2561 C CA . LYS A 1 325 ? -27.329 -9.817 -2.377 1.00 54.38 325 LYS A CA 1
ATOM 2562 C C . LYS A 1 325 ? -28.336 -10.915 -2.728 1.00 54.38 325 LYS A C 1
ATOM 2564 O O . LYS A 1 325 ? -28.839 -11.610 -1.846 1.00 54.38 325 LYS A O 1
ATOM 2569 N N . LYS A 1 326 ? -28.655 -11.050 -4.014 1.00 55.53 326 LYS A N 1
ATOM 2570 C CA . LYS A 1 326 ? -29.459 -12.154 -4.549 1.00 55.53 326 LYS A CA 1
ATOM 2571 C C . LYS A 1 326 ? -28.526 -13.136 -5.253 1.00 55.53 326 LYS A C 1
ATOM 2573 O O . LYS A 1 326 ? -27.530 -12.691 -5.823 1.00 55.53 326 LYS A O 1
ATOM 2578 N N . PRO A 1 327 ? -28.847 -14.441 -5.258 1.00 59.44 327 PRO A N 1
ATOM 2579 C CA . PRO A 1 327 ? -28.088 -15.419 -6.026 1.00 59.44 327 PRO A CA 1
ATOM 2580 C C . PRO A 1 327 ? -27.931 -14.960 -7.479 1.00 59.44 327 PRO A C 1
ATOM 2582 O O . PRO A 1 327 ? -28.920 -14.609 -8.135 1.00 59.44 327 PRO A O 1
ATOM 2585 N N . LEU A 1 328 ? -26.689 -14.933 -7.966 1.00 67.19 328 LEU A N 1
ATOM 2586 C CA . LEU A 1 328 ? -26.383 -14.518 -9.329 1.00 67.19 328 LEU A CA 1
ATOM 2587 C C . LEU A 1 328 ? -26.996 -15.533 -10.305 1.00 67.19 328 LEU A C 1
ATOM 2589 O O . LEU A 1 328 ? -26.781 -16.737 -10.178 1.00 67.19 328 LEU A O 1
ATOM 2593 N N . ARG A 1 329 ? -27.766 -15.055 -11.284 1.00 72.31 329 ARG A N 1
ATOM 2594 C CA . ARG A 1 329 ? -28.289 -15.890 -12.372 1.00 72.31 329 ARG A CA 1
ATOM 2595 C C . ARG A 1 329 ? -27.416 -15.663 -13.596 1.00 72.31 329 ARG A C 1
ATOM 2597 O O . ARG A 1 329 ? -27.475 -14.589 -14.186 1.00 72.31 329 ARG A O 1
ATOM 2604 N N . VAL A 1 330 ? -26.600 -16.652 -13.947 1.00 68.12 330 VAL A N 1
ATOM 2605 C CA . VAL A 1 330 ? -25.680 -16.574 -15.089 1.00 68.12 330 VAL A CA 1
ATOM 2606 C C . VAL A 1 330 ? -26.175 -17.479 -16.207 1.00 68.12 330 VAL A C 1
ATOM 2608 O O . VAL A 1 330 ? -26.456 -18.652 -15.979 1.00 68.12 330 VAL A O 1
ATOM 2611 N N . LEU A 1 331 ? -26.254 -16.935 -17.420 1.00 62.88 331 LEU A N 1
ATOM 2612 C CA . LEU A 1 331 ? -26.429 -17.712 -18.642 1.00 62.88 331 LEU A CA 1
ATOM 2613 C C . LEU A 1 331 ? -25.066 -17.819 -19.337 1.00 62.88 331 LEU A C 1
ATOM 2615 O O . LEU A 1 331 ? -24.572 -16.831 -19.878 1.00 62.88 331 LEU A O 1
ATOM 2619 N N . SER A 1 332 ? -24.454 -19.004 -19.311 1.00 68.75 332 SER A N 1
ATOM 2620 C CA . SER A 1 332 ? -23.235 -19.296 -20.074 1.00 68.75 332 SER A CA 1
ATOM 2621 C C . SER A 1 332 ? -23.628 -19.833 -21.453 1.00 68.75 332 SER A C 1
ATOM 2623 O O . SER A 1 332 ? -24.128 -20.947 -21.566 1.00 68.75 332 SER A O 1
ATOM 2625 N N . LEU A 1 333 ? -23.462 -19.022 -22.503 1.00 67.94 333 LEU A N 1
ATOM 2626 C CA . LEU A 1 333 ? -23.901 -19.361 -23.868 1.00 67.94 333 LEU A CA 1
ATOM 2627 C C . LEU A 1 333 ? -22.937 -20.300 -24.618 1.00 67.94 333 LEU A C 1
ATOM 2629 O O . LEU A 1 333 ? -23.315 -20.864 -25.641 1.00 67.94 333 LEU A O 1
ATOM 2633 N N . PHE A 1 334 ? -21.717 -20.497 -24.111 1.00 67.25 334 PHE A N 1
ATOM 2634 C CA . PHE A 1 334 ? -20.705 -21.370 -24.711 1.00 67.25 334 PHE A CA 1
ATOM 2635 C C . PHE A 1 334 ? -19.967 -22.115 -23.594 1.00 67.25 334 PHE A C 1
ATOM 2637 O O . PHE A 1 334 ? -19.051 -21.578 -22.972 1.00 67.25 334 PHE A O 1
ATOM 2644 N N . ASP A 1 335 ? -20.395 -23.345 -23.311 1.00 54.03 335 ASP A N 1
ATOM 2645 C CA . ASP A 1 335 ? -19.949 -24.146 -22.164 1.00 54.03 335 ASP A CA 1
ATOM 2646 C C . ASP A 1 335 ? -18.567 -24.797 -22.383 1.00 54.03 335 ASP A C 1
ATOM 2648 O O . ASP A 1 335 ? -18.391 -26.011 -22.365 1.00 54.03 335 ASP A O 1
ATOM 2652 N N . GLY A 1 336 ? -17.567 -23.956 -22.656 1.00 54.06 336 GLY A N 1
ATOM 2653 C CA . GLY A 1 336 ? -16.145 -24.312 -22.661 1.00 54.06 336 GLY A CA 1
ATOM 2654 C C . GLY A 1 336 ? -15.373 -23.764 -21.454 1.00 54.06 336 GLY A C 1
ATOM 2655 O O . GLY A 1 336 ? -14.154 -23.899 -21.411 1.00 54.06 336 GLY A O 1
ATOM 2656 N N . ILE A 1 337 ? -16.057 -23.123 -20.494 1.00 52.53 337 ILE A N 1
ATOM 2657 C CA . ILE A 1 337 ? -15.473 -22.430 -19.322 1.00 52.53 337 ILE A CA 1
ATOM 2658 C C . ILE A 1 337 ? -16.072 -22.962 -17.999 1.00 52.53 337 ILE A C 1
ATOM 2660 O O . ILE A 1 337 ? -16.010 -22.311 -16.959 1.00 52.53 337 ILE A O 1
ATOM 2664 N N . GLY A 1 338 ? -16.656 -24.165 -18.008 1.00 49.19 338 GLY A N 1
ATOM 2665 C CA . GLY A 1 338 ? -17.307 -24.786 -16.844 1.00 49.19 338 GLY A CA 1
ATOM 2666 C C . GLY A 1 338 ? -16.398 -25.078 -15.637 1.00 49.19 338 GLY A C 1
ATOM 2667 O O . GLY A 1 338 ? -16.874 -25.593 -14.631 1.00 49.19 338 GLY A O 1
ATOM 2668 N N . THR A 1 339 ? -15.105 -24.752 -15.692 1.00 48.53 339 THR A N 1
ATOM 2669 C CA . THR A 1 339 ? -14.154 -24.980 -14.591 1.00 48.53 339 THR A CA 1
ATOM 2670 C C . THR A 1 339 ? -14.020 -23.826 -13.595 1.00 48.53 339 THR A C 1
ATOM 2672 O O . THR A 1 339 ? -13.504 -24.063 -12.507 1.00 48.53 339 THR A O 1
ATOM 2675 N N . ASP A 1 340 ? -14.526 -22.624 -13.893 1.00 50.44 340 ASP A N 1
ATOM 2676 C CA . ASP A 1 340 ? -14.281 -21.438 -13.045 1.00 50.44 340 ASP A CA 1
ATOM 2677 C C . ASP A 1 340 ? -15.516 -20.928 -12.278 1.00 50.44 340 ASP A C 1
ATOM 2679 O O . ASP A 1 340 ? -15.426 -19.949 -11.544 1.00 50.44 340 ASP A O 1
ATOM 2683 N N . PHE A 1 341 ? -16.680 -21.582 -12.380 1.00 50.94 341 PHE A N 1
ATOM 2684 C CA . PHE A 1 341 ? -17.897 -21.109 -11.693 1.00 50.94 341 PHE A CA 1
ATOM 2685 C C . PHE A 1 341 ? -17.982 -21.484 -10.205 1.00 50.94 341 PHE A C 1
ATOM 2687 O O . PHE A 1 341 ? -18.706 -20.831 -9.457 1.00 50.94 341 PHE A O 1
ATOM 2694 N N . ASN A 1 342 ? -17.214 -22.475 -9.745 1.00 48.41 342 ASN A N 1
ATOM 2695 C CA . ASN A 1 342 ? -17.213 -22.903 -8.338 1.00 48.41 342 ASN A CA 1
ATOM 2696 C C . ASN A 1 342 ? -16.360 -22.013 -7.409 1.00 48.41 342 ASN A C 1
ATOM 2698 O O . ASN A 1 342 ? -16.250 -22.315 -6.224 1.00 48.41 342 ASN A O 1
ATOM 2702 N N . THR A 1 343 ? -15.734 -20.946 -7.915 1.00 47.06 343 THR A N 1
ATOM 2703 C CA . THR A 1 343 ? -14.835 -20.072 -7.133 1.00 47.06 343 THR A CA 1
ATOM 2704 C C . THR A 1 343 ? -15.444 -18.717 -6.764 1.00 47.06 343 THR A C 1
ATOM 2706 O O . THR A 1 343 ? -14.786 -17.920 -6.097 1.00 47.06 343 THR A O 1
ATOM 2709 N N . LEU A 1 344 ? -16.696 -18.440 -7.145 1.00 43.16 344 LEU A N 1
ATOM 2710 C CA . LEU A 1 344 ? -17.392 -17.215 -6.745 1.00 43.16 344 LEU A CA 1
ATOM 2711 C C . LEU A 1 344 ? -18.025 -17.395 -5.352 1.00 43.16 344 LEU A C 1
ATOM 2713 O O . LEU A 1 344 ? -18.887 -18.261 -5.193 1.00 43.16 344 LEU A O 1
ATOM 2717 N N . PRO A 1 345 ? -17.639 -16.601 -4.335 1.00 39.94 345 PRO A N 1
ATOM 2718 C CA . PRO A 1 345 ? -18.269 -16.673 -3.023 1.00 39.94 345 PRO A CA 1
ATOM 2719 C C . PRO A 1 345 ? -19.709 -16.140 -3.095 1.00 39.94 345 PRO A C 1
ATOM 2721 O O . PRO A 1 345 ? -19.946 -15.040 -3.600 1.00 39.94 345 PRO A O 1
ATOM 2724 N N . HIS A 1 346 ? -20.653 -16.944 -2.598 1.00 38.59 346 HIS A N 1
ATOM 2725 C CA . HIS A 1 346 ? -22.072 -16.606 -2.449 1.00 38.59 346 HIS A CA 1
ATOM 2726 C C . HIS A 1 346 ? -22.326 -15.480 -1.437 1.00 38.59 346 HIS A C 1
ATOM 2728 O O . HIS A 1 346 ? -21.593 -15.397 -0.423 1.00 38.59 346 HIS A O 1
#

Mean predicted aligned error: 17.28 Å